Protein AF-T1GS98-F1 (afdb_monomer)

Structure (mmCIF, N/CA/C/O backbone):
data_AF-T1GS98-F1
#
_entry.id   AF-T1GS98-F1
#
loop_
_atom_site.group_PDB
_atom_site.id
_atom_site.type_symbol
_atom_site.label_atom_id
_atom_site.label_alt_id
_atom_site.label_comp_id
_atom_site.label_asym_id
_atom_site.label_entity_id
_atom_site.label_seq_id
_atom_site.pdbx_PDB_ins_code
_atom_site.Cartn_x
_atom_site.Cartn_y
_atom_site.Cartn_z
_atom_site.occupancy
_atom_site.B_iso_or_equiv
_atom_site.auth_seq_id
_atom_site.auth_comp_id
_atom_site.auth_asym_id
_atom_site.auth_atom_id
_atom_site.pdbx_PDB_model_num
ATOM 1 N N . MET A 1 1 ? 45.881 -5.680 -48.233 1.00 58.56 1 MET A N 1
ATOM 2 C CA . MET A 1 1 ? 45.113 -4.645 -48.963 1.00 58.56 1 MET A CA 1
ATOM 3 C C . MET A 1 1 ? 44.034 -5.336 -49.774 1.00 58.56 1 MET A C 1
ATOM 5 O O . MET A 1 1 ? 44.363 -6.245 -50.524 1.00 58.56 1 MET A O 1
ATOM 9 N N . VAL A 1 2 ? 42.768 -4.959 -49.596 1.00 66.75 2 VAL A N 1
ATOM 10 C CA . VAL A 1 2 ? 41.658 -5.517 -50.385 1.00 66.75 2 VAL A CA 1
ATOM 11 C C . VAL A 1 2 ? 41.793 -5.039 -51.842 1.00 66.75 2 VAL A C 1
ATOM 13 O O . VAL A 1 2 ? 41.962 -3.833 -52.053 1.00 66.75 2 VAL A O 1
ATOM 16 N N . PRO A 1 3 ? 41.753 -5.931 -52.848 1.00 82.62 3 PRO A N 1
ATOM 17 C CA . PRO A 1 3 ? 41.855 -5.545 -54.253 1.00 82.62 3 PRO A CA 1
ATOM 18 C C . PRO A 1 3 ? 40.756 -4.554 -54.668 1.00 82.62 3 PRO A C 1
ATOM 20 O O . PRO A 1 3 ? 39.597 -4.687 -54.279 1.00 82.62 3 PRO A O 1
ATOM 23 N N . ARG A 1 4 ? 41.089 -3.573 -55.518 1.00 72.69 4 ARG A N 1
ATOM 24 C CA . ARG A 1 4 ? 40.110 -2.593 -56.045 1.00 72.69 4 ARG A CA 1
ATOM 25 C C . ARG A 1 4 ? 38.933 -3.251 -56.780 1.00 72.69 4 ARG A C 1
ATOM 27 O O . ARG A 1 4 ? 37.833 -2.706 -56.776 1.00 72.69 4 ARG A O 1
ATOM 34 N N . SER A 1 5 ? 39.156 -4.412 -57.394 1.00 78.31 5 SER A N 1
ATOM 35 C CA . SER A 1 5 ? 38.117 -5.215 -58.051 1.00 78.31 5 SER A CA 1
ATOM 36 C C . SER A 1 5 ? 37.078 -5.753 -57.064 1.00 78.31 5 SER A C 1
ATOM 38 O O . SER A 1 5 ? 35.889 -5.777 -57.378 1.00 78.31 5 SER A O 1
ATOM 40 N N . THR A 1 6 ? 37.505 -6.117 -55.853 1.00 80.94 6 THR A N 1
ATOM 41 C CA . THR A 1 6 ? 36.620 -6.579 -54.779 1.00 80.94 6 THR A CA 1
ATOM 42 C C . THR A 1 6 ? 35.681 -5.464 -54.334 1.00 80.94 6 THR A C 1
ATOM 44 O O . THR A 1 6 ? 34.480 -5.690 -54.225 1.00 80.94 6 THR A O 1
ATOM 47 N N . TRP A 1 7 ? 36.199 -4.241 -54.172 1.00 78.75 7 TRP A N 1
ATOM 48 C CA . TRP A 1 7 ? 35.365 -3.087 -53.838 1.00 78.75 7 TRP A CA 1
ATOM 49 C C . TRP A 1 7 ? 34.338 -2.795 -54.927 1.00 78.75 7 TRP A C 1
ATOM 51 O O . TRP A 1 7 ? 33.158 -2.718 -54.617 1.00 78.75 7 TRP A O 1
ATOM 61 N N . ARG A 1 8 ? 34.742 -2.711 -56.201 1.00 77.44 8 ARG A N 1
ATOM 62 C CA . ARG A 1 8 ? 33.795 -2.482 -57.312 1.00 77.44 8 ARG A CA 1
ATOM 63 C C . ARG A 1 8 ? 32.659 -3.506 -57.338 1.00 77.44 8 ARG A C 1
ATOM 65 O O . ARG A 1 8 ? 31.499 -3.128 -57.427 1.00 77.44 8 ARG A O 1
ATOM 72 N N . THR A 1 9 ? 32.993 -4.781 -57.146 1.00 82.31 9 THR A N 1
ATOM 73 C CA . THR A 1 9 ? 31.996 -5.861 -57.096 1.00 82.31 9 THR A CA 1
ATOM 74 C C . THR A 1 9 ? 31.015 -5.686 -55.931 1.00 82.31 9 THR A C 1
ATOM 76 O O . THR A 1 9 ? 29.827 -5.958 -56.087 1.00 82.31 9 THR A O 1
ATOM 79 N N . PHE A 1 10 ? 31.488 -5.222 -54.770 1.00 84.56 10 PHE A N 1
ATOM 80 C CA . PHE A 1 10 ? 30.637 -4.935 -53.613 1.00 84.56 10 PHE A CA 1
ATOM 81 C C . PHE A 1 10 ? 29.651 -3.795 -53.898 1.00 84.56 10 PHE A C 1
ATOM 83 O O . PHE A 1 10 ? 28.456 -3.961 -53.673 1.00 84.56 10 PHE A O 1
ATOM 90 N N . TRP A 1 11 ? 30.124 -2.667 -54.438 1.00 82.19 11 TRP A N 1
ATOM 91 C CA . TRP A 1 11 ? 29.269 -1.508 -54.727 1.00 82.19 11 TRP A CA 1
ATOM 92 C C . TRP A 1 11 ? 28.188 -1.808 -55.780 1.00 82.19 11 TRP A C 1
ATOM 94 O O . TRP A 1 11 ? 27.089 -1.264 -55.705 1.00 82.19 11 TRP A O 1
ATOM 104 N N . GLU A 1 12 ? 28.465 -2.712 -56.723 1.00 80.88 12 GLU A N 1
ATOM 105 C CA . GLU A 1 12 ? 27.515 -3.124 -57.765 1.00 80.88 12 GLU A CA 1
ATOM 106 C C . GLU A 1 12 ? 26.470 -4.145 -57.281 1.00 80.88 12 GLU A C 1
ATOM 108 O O . GLU A 1 12 ? 25.351 -4.161 -57.796 1.00 80.88 12 GLU A O 1
ATOM 113 N N . LYS A 1 13 ? 26.822 -5.003 -56.311 1.00 84.94 13 LYS A N 1
ATOM 114 C CA . LYS A 1 13 ? 25.988 -6.140 -55.864 1.00 84.94 13 LYS A CA 1
ATOM 115 C C . LYS A 1 13 ? 25.418 -6.000 -54.451 1.00 84.94 13 LYS A C 1
ATOM 117 O O . LYS A 1 13 ? 24.790 -6.933 -53.956 1.00 84.94 13 LYS A O 1
ATOM 122 N N . THR A 1 14 ? 25.654 -4.876 -53.784 1.00 86.50 14 THR A N 1
ATOM 123 C CA . THR A 1 14 ? 25.146 -4.637 -52.431 1.00 86.50 14 THR A CA 1
ATOM 124 C C . THR A 1 14 ? 23.622 -4.513 -52.407 1.00 86.50 14 THR A C 1
ATOM 126 O O . THR A 1 14 ? 23.005 -3.969 -53.321 1.00 86.50 14 THR A O 1
ATOM 129 N N . THR A 1 15 ? 23.013 -4.994 -51.326 1.00 87.38 15 THR A N 1
ATOM 130 C CA . THR A 1 15 ? 21.590 -4.793 -51.020 1.00 87.38 15 THR A CA 1
ATOM 131 C C . THR A 1 15 ? 21.337 -3.480 -50.272 1.00 87.38 15 THR A C 1
ATOM 133 O O . THR A 1 15 ? 20.181 -3.093 -50.080 1.00 87.38 15 THR A O 1
ATOM 136 N N . ILE A 1 16 ? 22.399 -2.766 -49.868 1.00 83.56 16 ILE A N 1
ATOM 137 C CA . ILE A 1 16 ? 22.284 -1.484 -49.171 1.00 83.56 16 ILE A CA 1
ATOM 138 C C . ILE A 1 16 ? 21.768 -0.434 -50.159 1.00 83.56 16 ILE A C 1
ATOM 140 O O . ILE A 1 16 ? 22.435 -0.071 -51.132 1.00 83.56 16 ILE A O 1
ATOM 144 N N . HIS A 1 17 ? 20.553 0.045 -49.908 1.00 83.44 17 HIS A N 1
ATOM 145 C CA . HIS A 1 17 ? 19.871 0.985 -50.788 1.00 83.44 17 HIS A CA 1
ATOM 146 C C . HIS A 1 17 ? 20.627 2.320 -50.878 1.00 83.44 17 HIS A C 1
ATOM 148 O O . HIS A 1 17 ? 21.158 2.822 -49.892 1.00 83.44 17 HIS A O 1
ATOM 154 N N . GLY A 1 18 ? 20.708 2.882 -52.088 1.00 84.50 18 GLY A N 1
ATOM 155 C CA . GLY A 1 18 ? 21.391 4.153 -52.370 1.00 84.50 18 GLY A CA 1
ATOM 156 C C . GLY A 1 18 ? 22.917 4.063 -52.503 1.00 84.50 18 GLY A C 1
ATOM 157 O O . GLY A 1 18 ? 23.512 4.897 -53.179 1.00 84.50 18 GLY A O 1
ATOM 158 N N . VAL A 1 19 ? 23.559 3.021 -51.963 1.00 87.62 19 VAL A N 1
ATOM 159 C CA . VAL A 1 19 ? 25.026 2.851 -51.992 1.00 87.62 19 VAL A CA 1
ATOM 160 C C . VAL A 1 19 ? 25.551 2.650 -53.416 1.00 87.62 19 VAL A C 1
ATOM 162 O O . VAL A 1 19 ? 26.559 3.253 -53.784 1.00 87.62 19 VAL A O 1
ATOM 165 N N . ARG A 1 20 ? 24.823 1.910 -54.261 1.00 87.88 20 ARG A N 1
ATOM 166 C CA . ARG A 1 20 ? 25.153 1.747 -55.689 1.00 87.88 20 ARG A CA 1
ATOM 167 C C . ARG A 1 20 ? 25.238 3.095 -56.416 1.00 87.88 20 ARG A C 1
ATOM 169 O O . ARG A 1 20 ? 26.203 3.340 -57.137 1.00 87.88 20 ARG A O 1
ATOM 176 N N . ASN A 1 21 ? 24.295 3.998 -56.147 1.00 87.44 21 ASN A N 1
ATOM 177 C CA . ASN A 1 21 ? 24.177 5.294 -56.825 1.00 87.44 21 ASN A CA 1
ATOM 178 C C . ASN A 1 21 ? 25.322 6.262 -56.479 1.00 87.44 21 ASN A C 1
ATOM 180 O O . ASN A 1 21 ? 25.578 7.205 -57.218 1.00 87.44 21 ASN A O 1
ATOM 184 N N . THR A 1 22 ? 26.063 6.020 -55.392 1.00 86.19 22 THR A N 1
ATOM 185 C CA . THR A 1 22 ? 27.240 6.839 -55.042 1.00 86.19 22 THR A CA 1
ATOM 186 C C . THR A 1 22 ? 28.458 6.541 -55.923 1.00 86.19 22 THR A C 1
ATOM 188 O O . THR A 1 22 ? 29.379 7.352 -56.018 1.00 86.19 22 THR A O 1
ATOM 191 N N . SER A 1 23 ? 28.466 5.389 -56.599 1.00 82.38 23 SER A N 1
ATOM 192 C CA . SER A 1 23 ? 29.609 4.894 -57.374 1.00 82.38 23 SER A CA 1
ATOM 193 C C . SER A 1 23 ? 29.279 4.566 -58.833 1.00 82.38 23 SER A C 1
ATOM 195 O O . SER A 1 23 ? 30.192 4.212 -59.582 1.00 82.38 23 SER A O 1
ATOM 197 N N . ASP A 1 24 ? 28.018 4.730 -59.248 1.00 84.38 24 ASP A N 1
ATOM 198 C CA . ASP A 1 24 ? 27.556 4.391 -60.594 1.00 84.38 24 ASP A CA 1
ATOM 199 C C . ASP A 1 24 ? 28.250 5.266 -61.650 1.00 84.38 24 ASP A C 1
ATOM 201 O O . ASP A 1 24 ? 28.034 6.481 -61.666 1.00 84.38 24 ASP A O 1
ATOM 205 N N . PRO A 1 25 ? 29.086 4.692 -62.539 1.00 81.00 25 PRO A N 1
ATOM 206 C CA . PRO A 1 25 ? 29.820 5.444 -63.544 1.00 81.00 25 PRO A CA 1
ATOM 207 C C . PRO A 1 25 ? 28.926 6.200 -64.537 1.00 81.00 25 PRO A C 1
ATOM 209 O O . PRO A 1 25 ? 29.444 7.119 -65.169 1.00 81.00 25 PRO A O 1
ATOM 212 N N . THR A 1 26 ? 27.635 5.869 -64.663 1.00 85.31 26 THR A N 1
ATOM 213 C CA . THR A 1 26 ? 26.721 6.517 -65.617 1.00 85.31 26 THR A CA 1
ATOM 214 C C . THR A 1 26 ? 26.082 7.808 -65.100 1.00 85.31 26 THR A C 1
ATOM 216 O O . THR A 1 26 ? 25.492 8.530 -65.895 1.00 85.31 26 THR A O 1
ATOM 219 N N . MET A 1 27 ? 26.179 8.103 -63.798 1.00 86.50 27 MET A N 1
ATOM 220 C CA . MET A 1 27 ? 25.595 9.304 -63.175 1.00 86.50 27 MET A CA 1
ATOM 221 C C . MET A 1 27 ? 26.560 10.490 -63.165 1.00 86.50 27 MET A C 1
ATOM 223 O O . MET A 1 27 ? 27.782 10.300 -63.080 1.00 86.50 27 MET A O 1
ATOM 227 N N . GLU A 1 28 ? 26.033 11.714 -63.169 1.00 90.88 28 GLU A N 1
ATOM 228 C CA . GLU A 1 28 ? 26.864 12.910 -63.027 1.00 90.88 28 GLU A CA 1
ATOM 229 C C . GLU A 1 28 ? 27.486 12.996 -61.626 1.00 90.88 28 GLU A C 1
ATOM 231 O O . GLU A 1 28 ? 26.937 12.516 -60.634 1.00 90.88 28 GLU A O 1
ATOM 236 N N . ILE A 1 29 ? 28.656 13.633 -61.519 1.00 88.31 29 ILE A N 1
ATOM 237 C CA . ILE A 1 29 ? 29.380 13.758 -60.241 1.00 88.31 29 ILE A CA 1
ATOM 238 C C . ILE A 1 29 ? 28.505 14.439 -59.178 1.00 88.31 29 ILE A C 1
ATOM 240 O O . ILE A 1 29 ? 28.514 14.022 -58.022 1.00 88.31 29 ILE A O 1
ATOM 244 N N . PHE A 1 30 ? 27.724 15.448 -59.568 1.00 90.31 30 PHE A N 1
ATOM 245 C CA . PHE A 1 30 ? 26.815 16.154 -58.666 1.00 90.31 30 PHE A CA 1
ATOM 246 C C . PHE A 1 30 ? 25.723 15.234 -58.094 1.00 90.31 30 PHE A C 1
ATOM 248 O O . PHE A 1 30 ? 25.482 15.240 -56.888 1.00 90.31 30 PHE A O 1
ATOM 255 N N . GLU A 1 31 ? 25.124 14.377 -58.924 1.00 88.50 31 GLU A N 1
ATOM 256 C CA . GLU A 1 31 ? 24.111 13.406 -58.492 1.00 88.50 31 GLU A CA 1
ATOM 257 C C . GLU A 1 31 ? 24.693 12.387 -57.506 1.00 88.50 31 GLU A C 1
ATOM 259 O O . GLU A 1 31 ? 24.070 12.070 -56.492 1.00 88.50 31 GLU A O 1
ATOM 264 N N . ARG A 1 32 ? 25.925 11.919 -57.748 1.00 90.12 32 ARG A N 1
ATOM 265 C CA . ARG A 1 32 ? 26.622 10.999 -56.831 1.00 90.12 32 ARG A CA 1
ATOM 266 C C . ARG A 1 32 ? 26.888 11.634 -55.469 1.00 90.12 32 ARG A C 1
ATOM 268 O O . ARG A 1 32 ? 26.769 10.956 -54.450 1.00 90.12 32 ARG A O 1
ATOM 275 N N . VAL A 1 33 ? 27.223 12.927 -55.443 1.00 91.88 33 VAL A N 1
ATOM 276 C CA . VAL A 1 33 ? 27.416 13.691 -54.200 1.00 91.88 33 VAL A CA 1
ATOM 277 C C . VAL A 1 33 ? 26.100 13.816 -53.429 1.00 91.88 33 VAL A C 1
ATOM 279 O O . VAL A 1 33 ? 26.089 13.600 -52.219 1.00 91.88 33 VAL A O 1
ATOM 282 N N . ILE A 1 34 ? 24.979 14.079 -54.109 1.00 92.56 34 ILE A N 1
ATOM 283 C CA . ILE A 1 34 ? 23.651 14.096 -53.472 1.00 92.56 34 ILE A CA 1
ATOM 284 C C . ILE A 1 34 ? 23.324 12.729 -52.862 1.00 92.56 34 ILE A C 1
ATOM 286 O O . ILE A 1 34 ? 22.953 12.653 -51.691 1.00 92.56 34 ILE A O 1
ATOM 290 N N . TRP A 1 35 ? 23.506 11.642 -53.617 1.00 91.62 35 TRP A N 1
ATOM 291 C CA . TRP A 1 35 ? 23.266 10.286 -53.116 1.00 91.62 35 TRP A CA 1
ATOM 292 C C . TRP A 1 35 ? 24.145 9.933 -51.920 1.00 91.62 35 TRP A C 1
ATOM 294 O O . TRP A 1 35 ? 23.671 9.278 -50.993 1.00 91.62 35 TRP A O 1
ATOM 304 N N . PHE A 1 36 ? 25.395 10.400 -51.905 1.00 92.44 36 PHE A N 1
ATOM 305 C CA . PHE A 1 36 ? 26.284 10.231 -50.761 1.00 92.44 36 PHE A CA 1
ATOM 306 C C . PHE A 1 36 ? 25.705 10.888 -49.501 1.00 92.44 36 PHE A C 1
ATOM 308 O O . PHE A 1 36 ? 25.583 10.223 -48.473 1.00 92.44 36 PHE A O 1
ATOM 315 N N . PHE A 1 37 ? 25.262 12.147 -49.587 1.00 94.50 37 PHE A N 1
ATOM 316 C CA . PHE A 1 37 ? 24.637 12.830 -48.450 1.00 94.50 37 PHE A CA 1
ATOM 317 C C . PHE A 1 37 ? 23.325 12.170 -48.012 1.00 94.50 37 PHE A C 1
ATOM 319 O O . PHE A 1 37 ? 23.107 12.011 -46.814 1.00 94.50 37 PHE A O 1
ATOM 326 N N . ILE A 1 38 ? 22.486 11.723 -48.953 1.00 93.44 38 ILE A N 1
ATOM 327 C CA . ILE A 1 38 ? 21.244 10.995 -48.649 1.00 93.44 38 ILE A CA 1
ATOM 328 C C . ILE A 1 38 ? 21.553 9.728 -47.845 1.00 93.44 38 ILE A C 1
ATOM 330 O O . ILE A 1 38 ? 20.982 9.532 -46.773 1.00 93.44 38 ILE A O 1
ATOM 334 N N . VAL A 1 39 ? 22.483 8.893 -48.320 1.00 93.50 39 VAL A N 1
ATOM 335 C CA . VAL A 1 39 ? 22.878 7.666 -47.615 1.00 93.50 39 VAL A CA 1
ATOM 336 C C . VAL A 1 39 ? 23.408 8.002 -46.221 1.00 93.50 39 VAL A C 1
ATOM 338 O O . VAL A 1 39 ? 22.943 7.402 -45.258 1.00 93.50 39 VAL A O 1
ATOM 341 N N . CYS A 1 40 ? 24.287 9.002 -46.083 1.00 93.38 40 CYS A N 1
ATOM 342 C CA . CYS A 1 40 ? 24.811 9.426 -44.782 1.00 93.38 40 CYS A CA 1
ATOM 343 C C . CYS A 1 40 ? 23.717 9.908 -43.815 1.00 93.38 40 CYS A C 1
ATOM 345 O O . CYS A 1 40 ? 23.750 9.561 -42.632 1.00 93.38 40 CYS A O 1
ATOM 347 N N . CYS A 1 41 ? 22.740 10.685 -44.289 1.00 94.94 41 CYS A N 1
ATOM 348 C CA . CYS A 1 41 ? 21.623 11.154 -43.472 1.00 94.94 41 CYS A CA 1
ATOM 349 C C . CYS A 1 41 ? 20.739 9.992 -43.007 1.00 94.94 41 CYS A C 1
ATOM 351 O O . CYS A 1 41 ? 20.449 9.895 -41.816 1.00 94.94 41 CYS A O 1
ATOM 353 N N . PHE A 1 42 ? 20.362 9.076 -43.906 1.00 93.81 42 PHE A N 1
ATOM 354 C CA . PHE A 1 42 ? 19.540 7.916 -43.547 1.00 93.81 42 PHE A CA 1
ATOM 355 C C . PHE A 1 42 ? 20.272 6.944 -42.619 1.00 93.81 42 PHE A C 1
ATOM 357 O O . PHE A 1 42 ? 19.668 6.459 -41.664 1.00 93.81 42 PHE A O 1
ATOM 364 N N . THR A 1 43 ? 21.569 6.689 -42.830 1.00 92.50 43 THR A N 1
ATOM 365 C CA . THR A 1 43 ? 22.351 5.840 -41.917 1.00 92.50 43 THR A CA 1
ATOM 366 C C . THR A 1 43 ? 22.484 6.474 -40.540 1.00 92.50 43 THR A C 1
ATOM 368 O O . THR A 1 43 ? 22.354 5.777 -39.540 1.00 92.50 43 THR A O 1
ATOM 371 N N . SER A 1 44 ? 22.694 7.793 -40.476 1.00 94.62 44 SER A N 1
ATOM 372 C CA . SER A 1 44 ? 22.796 8.515 -39.202 1.00 94.62 44 SER A CA 1
ATOM 373 C C . SER A 1 44 ? 21.451 8.552 -38.473 1.00 94.62 44 SER A C 1
ATOM 375 O O . SER A 1 44 ? 21.405 8.297 -37.275 1.00 94.62 44 SER A O 1
ATOM 377 N N . GLY A 1 45 ? 20.349 8.793 -39.193 1.00 95.75 45 GLY A N 1
ATOM 378 C CA . GLY A 1 45 ? 18.994 8.749 -38.640 1.00 95.75 45 GLY A CA 1
ATOM 379 C C . GLY A 1 45 ? 18.606 7.352 -38.154 1.00 95.75 45 GLY A C 1
ATOM 380 O O . GLY A 1 45 ? 18.098 7.208 -37.049 1.00 95.75 45 GLY A O 1
ATOM 381 N N . SER A 1 46 ? 18.920 6.306 -38.924 1.00 93.00 46 SER A N 1
ATOM 382 C CA . SER A 1 46 ? 18.682 4.918 -38.512 1.00 93.00 46 SER A CA 1
ATOM 383 C C . SER A 1 46 ? 19.528 4.521 -37.306 1.00 93.00 46 SER A C 1
ATOM 385 O O . SER A 1 46 ? 19.031 3.799 -36.448 1.00 93.00 46 SER A O 1
ATOM 387 N N . LEU A 1 47 ? 20.785 4.971 -37.229 1.00 95.38 47 LEU A N 1
ATOM 388 C CA . LEU A 1 47 ? 21.642 4.736 -36.069 1.00 95.38 47 LEU A CA 1
ATOM 389 C C . LEU A 1 47 ? 21.101 5.466 -34.837 1.00 95.38 47 LEU A C 1
ATOM 391 O O . LEU A 1 47 ? 21.046 4.869 -33.772 1.00 95.38 47 LEU A O 1
ATOM 395 N N . TYR A 1 48 ? 20.653 6.714 -34.984 1.00 96.06 48 TYR A N 1
ATOM 396 C CA . TYR A 1 48 ? 20.002 7.455 -33.906 1.00 96.06 48 TYR A CA 1
ATOM 397 C C . TYR A 1 48 ? 18.739 6.742 -33.415 1.00 96.06 48 TYR A C 1
ATOM 399 O O . TYR A 1 48 ? 18.617 6.498 -32.221 1.00 96.06 48 TYR A O 1
ATOM 407 N N . CYS A 1 49 ? 17.839 6.338 -34.318 1.00 94.00 49 CYS A N 1
ATOM 408 C CA . CYS A 1 49 ? 16.647 5.575 -33.948 1.00 94.00 49 CYS A CA 1
ATOM 409 C C . CYS A 1 49 ? 17.014 4.253 -33.270 1.00 94.00 49 CYS A C 1
ATOM 411 O O . CYS A 1 49 ? 16.410 3.916 -32.264 1.00 94.00 49 CYS A O 1
ATOM 413 N N . LEU A 1 50 ? 18.007 3.517 -33.780 1.00 93.38 50 LEU A N 1
ATOM 414 C CA . LEU A 1 50 ? 18.463 2.270 -33.166 1.00 93.38 50 LEU A CA 1
ATOM 415 C C . LEU A 1 50 ? 19.023 2.508 -31.761 1.00 93.38 50 LEU A C 1
ATOM 417 O O . LEU A 1 50 ? 18.689 1.756 -30.858 1.00 93.38 50 LEU A O 1
ATOM 421 N N . LEU A 1 51 ? 19.854 3.534 -31.568 1.00 92.25 51 LEU A N 1
ATOM 422 C CA . LEU A 1 51 ? 20.405 3.879 -30.257 1.00 92.25 51 LEU A CA 1
ATOM 423 C C . LEU A 1 51 ? 19.307 4.330 -29.293 1.00 92.25 51 LEU A C 1
ATOM 425 O O . LEU A 1 51 ? 19.302 3.875 -28.161 1.00 92.25 51 LEU A O 1
ATOM 429 N N . TYR A 1 52 ? 18.351 5.133 -29.759 1.00 89.38 52 TYR A N 1
ATOM 430 C CA . TYR A 1 52 ? 17.177 5.534 -28.986 1.00 89.38 52 TYR A CA 1
ATOM 431 C C . TYR A 1 52 ? 16.321 4.324 -28.590 1.00 89.38 52 TYR A C 1
ATOM 433 O O . TYR A 1 52 ? 15.971 4.176 -27.428 1.00 89.38 52 TYR A O 1
ATOM 441 N N . TYR A 1 53 ? 16.046 3.408 -29.525 1.00 81.25 53 TYR A N 1
ATOM 442 C CA . TYR A 1 53 ? 15.318 2.172 -29.237 1.00 81.25 53 TYR A CA 1
ATOM 443 C C . TYR A 1 53 ? 16.108 1.214 -28.351 1.00 81.25 53 TYR A C 1
ATOM 445 O O . TYR A 1 53 ? 15.500 0.499 -27.574 1.00 81.25 53 TYR A O 1
ATOM 453 N N . LEU A 1 54 ? 17.436 1.158 -28.456 1.00 80.44 54 LEU A N 1
ATOM 454 C CA . LEU A 1 54 ? 18.270 0.350 -27.567 1.00 80.44 54 LEU A CA 1
ATOM 455 C C . LEU A 1 54 ? 18.360 0.968 -26.175 1.00 80.44 54 LEU A C 1
ATOM 457 O O . LEU A 1 54 ? 18.417 0.227 -25.207 1.00 80.44 54 LEU A O 1
ATOM 461 N N . GLU A 1 55 ? 18.368 2.292 -26.057 1.00 79.56 55 GLU A N 1
ATOM 462 C CA . GLU A 1 55 ? 18.272 2.997 -24.779 1.00 79.56 55 GLU A CA 1
ATOM 463 C C . GLU A 1 55 ? 16.900 2.762 -24.136 1.00 79.56 55 GLU A C 1
ATOM 465 O O . GLU A 1 55 ? 16.848 2.402 -22.968 1.00 79.56 55 GLU A O 1
ATOM 470 N N . ASP A 1 56 ? 15.813 2.842 -24.909 1.00 67.06 56 ASP A N 1
ATOM 471 C CA . ASP A 1 56 ? 14.437 2.546 -24.477 1.00 67.06 56 ASP A CA 1
ATOM 472 C C . ASP A 1 56 ? 14.190 1.045 -24.198 1.00 67.06 56 ASP A C 1
ATOM 474 O O . ASP A 1 56 ? 13.450 0.658 -23.298 1.00 67.06 56 ASP A O 1
ATOM 478 N N . PHE A 1 57 ? 14.847 0.155 -24.943 1.00 64.69 57 PHE A N 1
ATOM 479 C CA . PHE A 1 57 ? 14.773 -1.286 -24.715 1.00 64.69 57 PHE A CA 1
ATOM 480 C C . PHE A 1 57 ? 15.646 -1.713 -23.538 1.00 64.69 57 PHE A C 1
ATOM 482 O O . PHE A 1 57 ? 15.219 -2.550 -22.759 1.00 64.69 57 PHE A O 1
ATOM 489 N N . ASN A 1 58 ? 16.851 -1.158 -23.368 1.00 61.25 58 ASN A N 1
ATOM 490 C CA . ASN A 1 58 ? 17.701 -1.429 -22.202 1.00 61.25 58 ASN A CA 1
ATOM 491 C C . ASN A 1 58 ? 17.195 -0.726 -20.944 1.00 61.25 58 ASN A C 1
ATOM 493 O O . ASN A 1 58 ? 17.464 -1.200 -19.843 1.00 61.25 58 ASN A O 1
ATOM 497 N N . SER A 1 59 ? 16.430 0.358 -21.088 1.00 58.31 59 SER A N 1
ATOM 498 C CA . SER A 1 59 ? 15.638 0.901 -19.988 1.00 58.31 59 SER A CA 1
ATOM 499 C C . SER A 1 59 ? 14.454 -0.000 -19.630 1.00 58.31 59 SER A C 1
ATOM 501 O O . SER A 1 59 ? 13.733 0.371 -18.707 1.00 58.31 59 SER A O 1
ATOM 503 N N . GLN A 1 60 ? 14.299 -1.149 -20.333 1.00 45.59 60 GLN A N 1
ATOM 504 C CA . GLN A 1 60 ? 13.254 -2.171 -20.236 1.00 45.59 60 GLN A CA 1
ATOM 505 C C . GLN A 1 60 ? 12.079 -1.659 -19.438 1.00 45.59 60 GLN A C 1
ATOM 507 O O . GLN A 1 60 ? 12.075 -1.755 -18.207 1.00 45.59 60 GLN A O 1
ATOM 512 N N . VAL A 1 61 ? 11.091 -1.138 -20.172 1.00 43.19 61 VAL A N 1
ATOM 513 C CA . VAL A 1 61 ? 9.789 -0.747 -19.644 1.00 43.19 61 VAL A CA 1
ATOM 514 C C . VAL A 1 61 ? 9.316 -1.866 -18.742 1.00 43.19 61 VAL A C 1
ATOM 516 O O . VAL A 1 61 ? 8.910 -2.951 -19.168 1.00 43.19 61 VAL A O 1
ATOM 519 N N . THR A 1 62 ? 9.493 -1.612 -17.461 1.00 38.88 62 THR A N 1
ATOM 520 C CA . THR A 1 62 ? 9.211 -2.565 -16.423 1.00 38.88 62 THR A CA 1
ATOM 521 C C . THR A 1 62 ? 7.715 -2.818 -16.544 1.00 38.88 62 THR A C 1
ATOM 523 O O . THR A 1 62 ? 6.928 -1.869 -16.623 1.00 38.88 62 THR A O 1
ATOM 526 N N . LYS A 1 63 ? 7.287 -4.085 -16.593 1.00 37.38 63 LYS A N 1
ATOM 527 C CA . LYS A 1 63 ? 5.901 -4.406 -16.245 1.00 37.38 63 LYS A CA 1
ATOM 528 C C . LYS A 1 63 ? 5.777 -4.176 -14.750 1.00 37.38 63 LYS A C 1
ATOM 530 O O . LYS A 1 63 ? 5.778 -5.112 -13.961 1.00 37.38 63 LYS A O 1
ATOM 535 N N . THR A 1 64 ? 5.749 -2.913 -14.362 1.00 38.69 64 THR A N 1
ATOM 536 C CA . THR A 1 64 ? 5.448 -2.550 -13.000 1.00 38.69 64 THR A CA 1
ATOM 537 C C . THR A 1 64 ? 3.943 -2.513 -12.927 1.00 38.69 64 THR A C 1
ATOM 539 O O . THR A 1 64 ? 3.272 -1.602 -13.412 1.00 38.69 64 THR A O 1
ATOM 542 N N . VAL A 1 65 ? 3.418 -3.574 -12.349 1.00 42.00 65 VAL A N 1
ATOM 543 C CA . VAL A 1 65 ? 2.210 -3.501 -11.556 1.00 42.00 65 VAL A CA 1
ATOM 544 C C . VAL A 1 65 ? 2.555 -2.512 -10.447 1.00 42.00 65 VAL A C 1
ATOM 546 O O . VAL A 1 65 ? 3.298 -2.840 -9.532 1.00 42.00 65 VAL A O 1
ATOM 549 N N . LEU A 1 66 ? 2.208 -1.244 -10.634 1.00 40.12 66 LEU A N 1
ATOM 550 C CA . LEU A 1 66 ? 2.354 -0.249 -9.581 1.00 40.12 66 LEU A CA 1
ATOM 551 C C . LEU A 1 66 ? 1.039 -0.236 -8.831 1.00 40.12 66 LEU A C 1
ATOM 553 O O . LEU A 1 66 ? -0.006 0.066 -9.410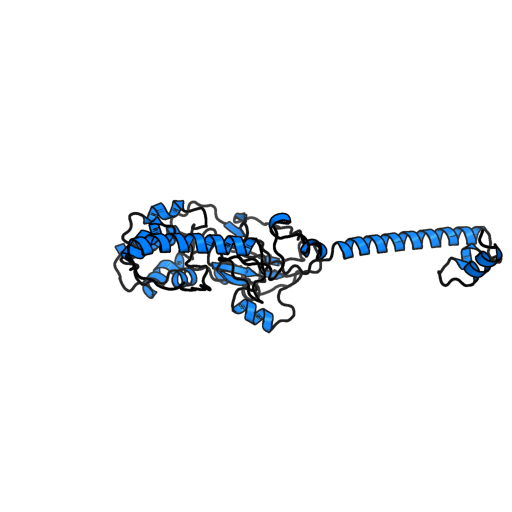 1.00 40.12 66 LEU A O 1
ATOM 557 N N . SER A 1 67 ? 1.147 -0.635 -7.575 1.00 40.34 67 SER A N 1
ATOM 558 C CA . SER A 1 67 ? 0.122 -0.534 -6.557 1.00 40.34 67 SER A CA 1
ATOM 559 C C . SER A 1 67 ? 0.156 0.887 -5.998 1.00 40.34 67 SER A C 1
ATOM 561 O O . SER A 1 67 ? 1.184 1.326 -5.471 1.00 40.34 67 SER A O 1
ATOM 563 N N . PHE A 1 68 ? -0.927 1.634 -6.185 1.00 38.62 68 PHE A N 1
ATOM 564 C CA . PHE A 1 68 ? -1.092 3.008 -5.702 1.00 38.62 68 PHE A CA 1
ATOM 565 C C . PHE A 1 68 ? -1.966 2.984 -4.461 1.00 38.62 68 PHE A C 1
ATOM 567 O O . PHE A 1 68 ? -3.163 3.257 -4.513 1.00 38.62 68 PHE A O 1
ATOM 574 N N . ASP A 1 69 ? -1.382 2.562 -3.352 1.00 47.72 69 ASP A N 1
ATOM 575 C CA . ASP A 1 69 ? -2.160 1.781 -2.410 1.00 47.72 69 ASP A CA 1
ATOM 576 C C . ASP A 1 69 ? -1.909 2.214 -1.009 1.00 47.72 69 ASP A C 1
ATOM 578 O O . ASP A 1 69 ? -1.036 1.711 -0.308 1.00 47.72 69 ASP A O 1
ATOM 582 N N . CYS A 1 70 ? -2.730 3.169 -0.629 1.00 42.16 70 CYS A N 1
ATOM 583 C CA . CYS A 1 70 ? -3.566 3.050 0.542 1.00 42.16 70 CYS A CA 1
ATOM 584 C C . CYS A 1 70 ? -3.922 4.478 0.892 1.00 42.16 70 CYS A C 1
ATOM 586 O O . CYS A 1 70 ? -3.086 5.107 1.529 1.00 42.16 70 CYS A O 1
ATOM 588 N N . PRO A 1 71 ? -5.069 5.029 0.458 1.00 44.06 71 PRO A N 1
ATOM 589 C CA . PRO A 1 71 ? -5.568 6.262 1.025 1.00 44.06 71 PRO A CA 1
ATOM 590 C C . PRO A 1 71 ? -6.064 5.942 2.435 1.00 44.06 71 PRO A C 1
ATOM 592 O O . PRO A 1 71 ? -7.251 5.724 2.651 1.00 44.06 71 PRO A O 1
ATOM 595 N N . LEU A 1 72 ? -5.152 5.862 3.406 1.00 45.53 72 LEU A N 1
ATOM 596 C CA . LEU A 1 72 ? -5.592 5.909 4.799 1.00 45.53 72 LEU A CA 1
ATOM 597 C C . LEU A 1 72 ? -6.001 7.339 5.014 1.00 45.53 72 LEU A C 1
ATOM 599 O O . LEU A 1 72 ? -5.129 8.197 5.018 1.00 45.53 72 LEU A O 1
ATOM 603 N N . GLN A 1 73 ? -7.265 7.626 5.262 1.00 51.66 73 GLN A N 1
ATOM 604 C CA . GLN A 1 73 ? -7.540 8.856 5.986 1.00 51.66 73 GLN A CA 1
ATOM 605 C C . GLN A 1 73 ? -6.729 8.840 7.291 1.00 51.66 73 GLN A C 1
ATOM 607 O O . GLN A 1 73 ? -6.394 7.775 7.825 1.00 51.66 73 GLN A O 1
ATOM 612 N N . HIS A 1 74 ? -6.335 10.017 7.783 1.00 53.06 74 HIS A N 1
ATOM 613 C CA . HIS A 1 74 ? -5.737 10.107 9.121 1.00 53.06 74 HIS A CA 1
ATOM 614 C C . HIS A 1 74 ? -6.604 9.361 10.155 1.00 53.06 74 HIS A C 1
ATOM 616 O O . HIS A 1 74 ? -6.071 8.677 11.026 1.00 53.06 74 HIS A O 1
ATOM 622 N N . ASN A 1 75 ? -7.920 9.368 9.921 1.00 59.97 75 ASN A N 1
ATOM 623 C CA . ASN A 1 75 ? -8.919 8.516 10.550 1.00 59.97 75 ASN A CA 1
ATOM 624 C C . ASN A 1 75 ? -9.088 7.205 9.770 1.00 59.97 75 ASN A C 1
ATOM 626 O O . ASN A 1 75 ? -9.802 7.123 8.773 1.00 59.97 75 ASN A O 1
ATOM 630 N N . ARG A 1 76 ? -8.402 6.157 10.221 1.00 71.56 76 ARG A N 1
ATOM 631 C CA . ARG A 1 76 ? -8.503 4.801 9.639 1.00 71.56 76 ARG A CA 1
ATOM 632 C C . ARG A 1 76 ? -9.803 4.095 10.015 1.00 71.56 76 ARG A C 1
ATOM 634 O O . ARG A 1 76 ? -10.119 3.039 9.477 1.00 71.56 76 ARG A O 1
ATOM 641 N N . ILE A 1 77 ? -10.494 4.676 10.985 1.00 80.50 77 ILE A N 1
ATOM 642 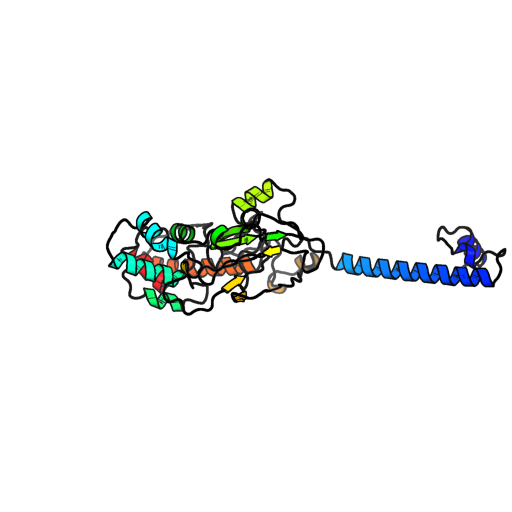C CA . ILE A 1 77 ? -11.683 4.165 11.628 1.00 80.50 77 ILE A CA 1
ATOM 643 C C . ILE A 1 77 ? -12.814 5.129 11.315 1.00 80.50 77 ILE A C 1
ATOM 645 O O . ILE A 1 77 ? -12.674 6.340 11.473 1.00 80.50 77 ILE A O 1
ATOM 649 N N . ASN A 1 78 ? -13.932 4.579 10.871 1.00 87.75 78 ASN A N 1
ATOM 650 C CA . ASN A 1 78 ? -15.179 5.287 10.722 1.00 87.75 78 ASN A CA 1
ATOM 651 C C . ASN A 1 78 ? -15.838 5.419 12.104 1.00 87.75 78 ASN A C 1
ATOM 653 O O . ASN A 1 78 ? -16.518 4.510 12.587 1.00 87.75 78 ASN A O 1
ATOM 657 N N . TRP A 1 79 ? -15.627 6.568 12.745 1.00 87.50 79 TRP A N 1
ATOM 658 C CA . TRP A 1 79 ? -16.170 6.859 14.072 1.00 87.50 79 TRP A CA 1
ATOM 659 C C . TRP A 1 79 ? -17.690 7.035 14.083 1.00 87.50 79 TRP A C 1
ATOM 661 O O . TRP A 1 79 ? -18.289 6.941 15.151 1.00 87.50 79 TRP A O 1
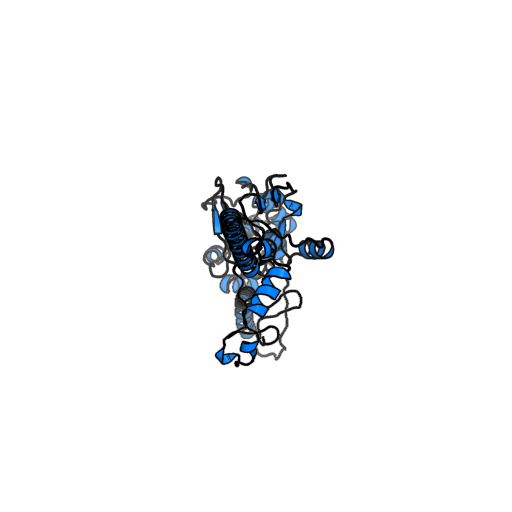ATOM 671 N N . GLU A 1 80 ? -18.329 7.216 12.924 1.00 89.38 80 GLU A N 1
ATOM 672 C CA . GLU A 1 80 ? -19.791 7.211 12.805 1.00 89.38 80 GLU A CA 1
ATOM 673 C C . GLU A 1 80 ? -20.360 5.827 13.154 1.00 89.38 80 GLU A C 1
ATOM 675 O O . GLU A 1 80 ? -21.367 5.726 13.852 1.00 89.38 80 GLU A O 1
ATOM 680 N N . LYS A 1 81 ? -19.665 4.754 12.747 1.00 89.94 81 LYS A N 1
ATOM 681 C CA . LYS A 1 81 ? -20.074 3.359 12.986 1.00 89.94 81 LYS A CA 1
ATOM 682 C C . LYS A 1 81 ? -19.804 2.877 14.415 1.00 89.94 81 LYS A C 1
ATOM 684 O O . LYS A 1 81 ? -20.220 1.778 14.773 1.00 89.94 81 LYS A O 1
ATOM 689 N N . ILE A 1 82 ? -19.085 3.646 15.242 1.00 88.44 82 ILE A N 1
ATOM 690 C CA . ILE A 1 82 ? -18.518 3.108 16.486 1.00 88.44 82 ILE A CA 1
ATOM 691 C C . ILE A 1 82 ? -19.578 2.638 17.480 1.00 88.44 82 ILE A C 1
ATOM 693 O O . ILE A 1 82 ? -19.399 1.603 18.115 1.00 88.44 82 ILE A O 1
ATOM 697 N N . ASP A 1 83 ? -20.680 3.375 17.617 1.00 88.00 83 ASP A N 1
ATOM 698 C CA . ASP A 1 83 ? -21.742 3.009 18.553 1.00 88.00 83 ASP A CA 1
ATOM 699 C C . ASP A 1 83 ? -22.514 1.768 18.071 1.00 88.00 83 ASP A C 1
ATOM 701 O O . ASP A 1 83 ? -22.864 0.926 18.899 1.00 88.00 83 ASP A O 1
ATOM 705 N N . ASP A 1 84 ? -22.689 1.607 16.755 1.00 88.50 84 ASP A N 1
ATOM 706 C CA . ASP A 1 84 ? -23.329 0.433 16.153 1.00 88.50 84 ASP A CA 1
ATOM 707 C C . ASP A 1 84 ? -22.463 -0.827 16.330 1.00 88.50 84 ASP A C 1
ATOM 709 O O . ASP A 1 84 ? -22.955 -1.857 16.791 1.00 88.50 84 ASP A O 1
ATOM 713 N N . VAL A 1 85 ? -21.152 -0.729 16.065 1.00 85.50 85 VAL A N 1
ATOM 714 C CA . VAL A 1 85 ? -20.196 -1.839 16.257 1.00 85.50 85 VAL A CA 1
ATOM 715 C C . VAL A 1 85 ? -20.083 -2.223 17.733 1.00 85.50 85 VAL A C 1
ATOM 717 O O . VAL A 1 85 ? -20.039 -3.407 18.068 1.00 85.50 85 VAL A O 1
ATOM 720 N N . ILE A 1 86 ? -20.083 -1.243 18.644 1.00 83.75 86 ILE A N 1
ATOM 721 C CA . ILE A 1 86 ? -20.141 -1.508 20.088 1.00 83.75 86 ILE A CA 1
ATOM 722 C C . ILE A 1 86 ? -21.385 -2.333 20.431 1.00 83.75 86 ILE A C 1
ATOM 724 O O . ILE A 1 86 ? -21.287 -3.270 21.218 1.00 83.75 86 ILE A O 1
ATOM 728 N N . ASP A 1 87 ? -22.547 -1.992 19.876 1.00 84.69 87 ASP A N 1
ATOM 729 C CA . ASP A 1 87 ? -23.799 -2.686 20.184 1.00 84.69 87 ASP A CA 1
ATOM 730 C C . ASP A 1 87 ? -23.880 -4.102 19.602 1.00 84.69 87 ASP A C 1
ATOM 732 O O . ASP A 1 87 ? -24.537 -4.967 20.190 1.00 84.69 87 ASP A O 1
ATOM 736 N N . GLU A 1 88 ? -23.185 -4.357 18.496 1.00 83.56 88 GLU A N 1
ATOM 737 C CA . GLU A 1 88 ? -23.067 -5.683 17.893 1.00 83.56 88 GLU A CA 1
ATOM 738 C C . GLU A 1 88 ? -22.090 -6.589 18.658 1.00 83.56 88 GLU A C 1
ATOM 740 O O . GLU A 1 88 ? -22.425 -7.731 18.989 1.00 83.56 88 GLU A O 1
ATOM 745 N N . HIS A 1 89 ? -20.906 -6.073 19.001 1.00 73.19 89 HIS A N 1
ATOM 746 C CA . HIS A 1 89 ? -19.815 -6.872 19.573 1.00 73.19 89 HIS A CA 1
ATOM 747 C C . HIS A 1 89 ? -19.790 -6.900 21.106 1.00 73.19 89 HIS A C 1
ATOM 749 O O . HIS A 1 89 ? -19.246 -7.831 21.705 1.00 73.19 89 HIS A O 1
ATOM 755 N N . ILE A 1 90 ? -20.382 -5.909 21.781 1.00 71.69 90 ILE A N 1
ATOM 756 C CA . ILE A 1 90 ? -20.319 -5.763 23.241 1.00 71.69 90 ILE A CA 1
ATOM 757 C C . ILE A 1 90 ? -21.719 -5.882 23.844 1.00 71.69 90 ILE A C 1
ATOM 759 O O . ILE A 1 90 ? -22.527 -4.961 23.845 1.00 71.69 90 ILE A O 1
ATOM 763 N N . SER A 1 91 ? -21.994 -7.018 24.492 1.00 63.19 91 SER A N 1
ATOM 764 C CA . SER A 1 91 ? -23.305 -7.294 25.108 1.00 63.19 91 SER A CA 1
ATOM 765 C C . SER A 1 91 ? -23.652 -6.417 26.330 1.00 63.19 91 SER A C 1
ATOM 767 O O . SER A 1 91 ? -24.763 -6.502 26.861 1.00 63.19 91 SER A O 1
ATOM 769 N N . PHE A 1 92 ? -22.722 -5.594 26.828 1.00 61.97 92 PHE A N 1
ATOM 770 C CA . PHE A 1 92 ? -22.878 -4.829 28.068 1.00 61.97 92 PHE A CA 1
ATOM 771 C C . PHE A 1 92 ? -23.202 -3.351 27.806 1.00 61.97 92 PHE A C 1
ATOM 773 O O . PHE A 1 92 ? -22.362 -2.585 27.353 1.00 61.97 92 PHE A O 1
ATOM 780 N N . ARG A 1 93 ? -24.397 -2.905 28.215 1.00 63.16 93 ARG A N 1
ATOM 781 C CA . ARG A 1 93 ? -24.874 -1.509 28.074 1.00 63.16 93 ARG A CA 1
ATOM 782 C C . ARG A 1 93 ? -24.308 -0.515 29.107 1.00 63.16 93 ARG A C 1
ATOM 784 O O . ARG A 1 93 ? -24.938 0.506 29.376 1.00 63.16 93 ARG A O 1
ATOM 791 N N . ASN A 1 94 ? -23.182 -0.816 29.754 1.00 75.12 94 ASN A N 1
ATOM 792 C CA . ASN A 1 94 ? -22.596 0.104 30.735 1.00 75.12 94 ASN A CA 1
ATOM 793 C C . ASN A 1 94 ? -21.827 1.216 30.002 1.00 75.12 94 ASN A C 1
ATOM 795 O O . ASN A 1 94 ? -20.937 0.914 29.208 1.00 75.12 94 ASN A O 1
ATOM 799 N N . SER A 1 95 ? -22.138 2.483 30.297 1.00 80.75 95 SER A N 1
ATOM 800 C CA . SER A 1 95 ? -21.444 3.644 29.725 1.00 80.75 95 SER A CA 1
ATOM 801 C C . SER A 1 95 ? -19.933 3.590 29.963 1.00 80.75 95 SER A C 1
ATOM 803 O O . SER A 1 95 ? -19.169 3.893 29.061 1.00 80.75 95 SER A O 1
ATOM 805 N N . GLU A 1 96 ? -19.492 3.086 31.118 1.00 82.25 96 GLU A N 1
ATOM 806 C CA . GLU A 1 96 ? -18.067 2.958 31.457 1.00 82.25 9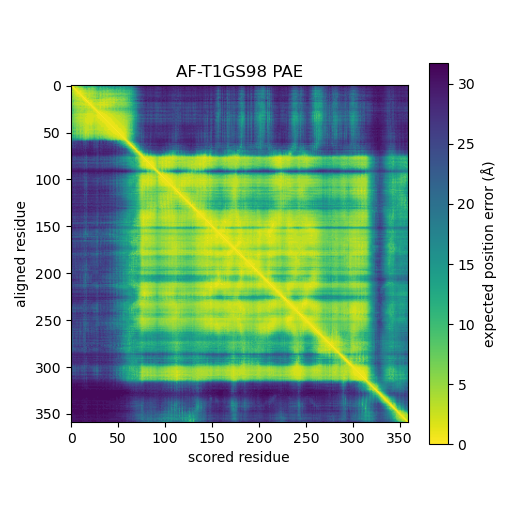6 GLU A CA 1
ATOM 807 C C . GLU A 1 96 ? -17.306 2.002 30.519 1.00 82.25 96 GLU A C 1
ATOM 809 O O . GLU A 1 96 ? -16.160 2.257 30.149 1.00 82.25 96 GLU A O 1
ATOM 814 N N . VAL A 1 97 ? -17.943 0.900 30.101 1.00 79.25 97 VAL A N 1
ATOM 815 C CA . VAL A 1 97 ? -17.337 -0.070 29.170 1.00 79.25 97 VAL A CA 1
ATOM 816 C C . VAL A 1 97 ? -17.289 0.512 27.762 1.00 79.25 97 VAL A C 1
ATOM 818 O O . VAL A 1 97 ? -16.281 0.349 27.079 1.00 79.25 97 VAL A O 1
ATOM 821 N N . ARG A 1 98 ? -18.338 1.240 27.355 1.00 84.50 98 ARG A N 1
ATOM 822 C CA . ARG A 1 98 ? -18.357 1.956 26.075 1.00 84.50 98 ARG A CA 1
ATOM 823 C C . ARG A 1 98 ? -17.247 3.002 26.002 1.00 84.50 98 ARG A C 1
ATOM 825 O O . ARG A 1 98 ? -16.516 3.027 25.020 1.00 84.50 98 ARG A O 1
ATOM 832 N N . ASP A 1 99 ? -17.073 3.807 27.047 1.00 85.50 99 ASP A N 1
ATOM 833 C CA . ASP A 1 99 ? -16.019 4.827 27.101 1.00 85.50 99 ASP A CA 1
ATOM 834 C C . ASP A 1 99 ? -14.623 4.187 27.086 1.00 85.50 99 ASP A C 1
ATOM 836 O O . ASP A 1 99 ? -13.735 4.624 26.353 1.00 85.50 99 ASP A O 1
ATOM 840 N N . THR A 1 100 ? -14.448 3.085 27.826 1.00 82.00 100 THR A N 1
ATOM 841 C CA . THR A 1 100 ? -13.207 2.294 27.812 1.00 82.00 100 THR A CA 1
ATOM 842 C C . THR A 1 100 ? -12.895 1.763 26.414 1.00 82.00 100 THR A C 1
ATOM 844 O O . THR A 1 100 ? -11.748 1.823 25.976 1.00 82.00 100 THR A O 1
ATOM 847 N N . PHE A 1 101 ? -13.905 1.267 25.698 1.00 81.88 101 PHE A N 1
ATOM 848 C CA . PHE A 1 101 ? -13.746 0.783 24.333 1.00 81.88 101 PHE A CA 1
ATOM 849 C C . PHE A 1 101 ? -13.406 1.915 23.355 1.00 81.88 101 PHE A C 1
ATOM 851 O O . PHE A 1 101 ? -12.501 1.759 22.543 1.00 81.88 101 PHE A O 1
ATOM 858 N N . LYS A 1 102 ? -14.058 3.080 23.459 1.00 85.62 102 LYS A N 1
ATOM 859 C CA . LYS A 1 102 ? -13.745 4.248 22.618 1.00 85.62 102 LYS A CA 1
ATOM 860 C C . LYS A 1 102 ? -12.304 4.725 22.816 1.00 85.62 102 LYS A C 1
ATOM 862 O O . LYS A 1 102 ? -11.612 4.996 21.836 1.00 85.62 102 LYS A O 1
ATOM 867 N N . GLU A 1 103 ? -11.813 4.773 24.055 1.00 82.19 103 GLU A N 1
ATOM 868 C CA . GLU A 1 103 ? -10.402 5.091 24.318 1.00 82.19 103 GLU A CA 1
ATOM 869 C C . GLU A 1 103 ? -9.449 3.993 23.831 1.00 82.19 103 GLU A C 1
ATOM 871 O O . GLU A 1 103 ? -8.381 4.308 23.305 1.00 82.19 103 GLU A O 1
ATOM 876 N N . PHE A 1 104 ? -9.840 2.720 23.953 1.00 79.50 104 PHE A N 1
ATOM 877 C CA . PHE A 1 104 ? -9.091 1.591 23.404 1.00 79.50 104 PHE A CA 1
ATOM 878 C C . PHE A 1 104 ? -8.925 1.723 21.887 1.00 79.50 104 PHE A C 1
ATOM 880 O O . PHE A 1 104 ? -7.800 1.815 21.406 1.00 79.50 104 PHE A O 1
ATOM 887 N N . ILE A 1 105 ? -10.025 1.843 21.144 1.00 80.19 105 ILE A N 1
ATOM 888 C CA . ILE A 1 105 ? -10.019 2.017 19.688 1.00 80.19 105 ILE A CA 1
ATOM 889 C C . ILE A 1 105 ? -9.230 3.262 19.276 1.00 80.19 105 ILE A C 1
ATOM 891 O O . ILE A 1 105 ? -8.381 3.205 18.385 1.00 80.19 105 ILE A O 1
ATOM 895 N N . GLY A 1 106 ? -9.419 4.370 19.991 1.00 79.69 106 GLY A N 1
ATOM 896 C CA . GLY A 1 106 ? -8.699 5.606 19.727 1.00 79.69 106 GLY A CA 1
ATOM 897 C C . GLY A 1 106 ? -7.189 5.542 19.979 1.00 79.69 106 GLY A C 1
ATOM 898 O O . GLY A 1 106 ? -6.471 6.400 19.472 1.00 79.69 106 GLY A O 1
ATOM 899 N N . ALA A 1 107 ? -6.685 4.586 20.760 1.00 75.56 107 ALA A N 1
ATOM 900 C CA . ALA A 1 107 ? -5.246 4.352 20.900 1.00 75.56 107 ALA A CA 1
ATOM 901 C C . ALA A 1 107 ? -4.686 3.455 19.781 1.00 75.56 107 ALA A C 1
ATOM 903 O O . ALA A 1 107 ? -3.496 3.522 19.477 1.00 75.56 107 ALA A O 1
ATOM 904 N N . PHE A 1 108 ? -5.535 2.630 19.162 1.00 73.75 108 PHE A N 1
ATOM 905 C CA . PHE A 1 108 ? -5.164 1.749 18.052 1.00 73.75 108 PHE A CA 1
ATOM 906 C C . PHE A 1 108 ? -5.189 2.448 16.694 1.00 73.75 108 PHE A C 1
ATOM 908 O O . PHE A 1 108 ? -4.386 2.117 15.827 1.00 73.75 108 PHE A O 1
ATOM 915 N N . GLU A 1 109 ? -6.060 3.438 16.515 1.00 75.00 109 GLU A N 1
ATOM 916 C CA . GLU A 1 109 ? -6.176 4.224 15.283 1.00 75.00 109 GLU A CA 1
ATOM 917 C C . GLU A 1 109 ? -4.816 4.762 14.786 1.00 75.00 109 GLU A C 1
ATOM 919 O O . GLU A 1 109 ? -4.427 4.550 13.632 1.00 75.00 109 GLU A O 1
ATOM 924 N N . GLY A 1 110 ? -4.043 5.392 15.677 1.00 69.19 110 GLY A N 1
ATOM 925 C CA . GLY A 1 110 ? -2.732 5.983 15.374 1.00 69.19 110 GLY A CA 1
ATOM 926 C C . GLY A 1 110 ? -1.560 4.997 15.366 1.00 69.19 110 GLY A C 1
ATOM 927 O O . GLY A 1 110 ? -0.430 5.368 15.028 1.00 69.19 110 GLY A O 1
ATOM 928 N N . LEU A 1 111 ? -1.806 3.735 15.714 1.00 71.06 111 LEU A N 1
ATOM 929 C CA . LEU A 1 111 ? -0.760 2.782 16.041 1.00 71.06 111 LEU A CA 1
ATOM 930 C C . LEU A 1 111 ? 0.052 2.383 14.809 1.00 71.06 111 LEU A C 1
ATOM 932 O O . LEU A 1 111 ? -0.481 2.068 13.738 1.00 71.06 111 LEU A O 1
ATOM 936 N N . ARG A 1 112 ? 1.378 2.434 14.957 1.00 69.75 112 ARG A N 1
ATOM 937 C CA . ARG A 1 112 ? 2.351 2.010 13.944 1.00 69.75 112 ARG A CA 1
ATOM 938 C C . ARG A 1 112 ? 3.568 1.423 14.636 1.00 69.75 112 ARG A C 1
ATOM 940 O O . ARG A 1 112 ? 3.925 1.835 15.740 1.00 69.75 112 ARG A O 1
ATOM 947 N N . PHE A 1 113 ? 4.261 0.505 13.970 1.00 70.38 113 PHE A N 1
ATOM 948 C CA . PHE A 1 113 ? 5.510 -0.018 14.511 1.00 70.38 113 PHE A CA 1
ATOM 949 C C . PHE A 1 113 ? 6.508 1.121 14.786 1.00 70.38 113 PHE A C 1
ATOM 951 O O . PHE A 1 113 ? 6.819 1.924 13.907 1.00 70.38 113 PHE A O 1
ATOM 958 N N . GLY A 1 114 ? 6.988 1.205 16.029 1.00 66.62 114 GLY A N 1
ATOM 959 C CA . GLY A 1 114 ? 7.911 2.248 16.480 1.00 66.62 114 GLY A CA 1
ATOM 960 C C . GLY A 1 114 ? 7.257 3.558 16.939 1.00 66.62 114 GLY A C 1
ATOM 961 O O . GLY A 1 114 ? 7.985 4.416 17.429 1.00 66.62 114 GLY A O 1
ATOM 962 N N . LYS A 1 115 ? 5.929 3.706 16.827 1.00 69.50 115 LYS A N 1
ATOM 963 C CA . LYS A 1 115 ? 5.143 4.816 17.393 1.00 69.50 115 LYS A CA 1
ATOM 964 C C . LYS A 1 115 ? 4.088 4.257 18.335 1.00 69.50 115 LYS A C 1
ATOM 966 O O . LYS A 1 115 ? 3.016 3.832 17.913 1.00 69.50 115 LYS A O 1
ATOM 971 N N . PHE A 1 116 ? 4.445 4.188 19.606 1.00 71.25 116 PHE A N 1
ATOM 972 C CA . PHE A 1 116 ? 3.670 3.491 20.630 1.00 71.25 116 PHE A CA 1
ATOM 973 C C . PHE A 1 116 ? 3.201 4.414 21.756 1.00 71.25 116 PHE A C 1
ATOM 975 O O . PHE A 1 116 ? 2.658 3.947 22.755 1.00 71.25 116 PHE A O 1
ATOM 982 N N . GLU A 1 117 ? 3.432 5.715 21.615 1.00 70.06 117 GLU A N 1
ATOM 983 C CA . GLU A 1 117 ? 3.132 6.726 22.622 1.00 70.06 117 GLU A CA 1
ATOM 984 C C . GLU A 1 117 ? 1.631 6.774 22.943 1.00 70.06 117 GLU A C 1
ATOM 986 O O . GLU A 1 117 ? 1.259 6.910 24.110 1.00 70.06 117 GLU A O 1
ATOM 991 N N . ASP A 1 118 ? 0.776 6.557 21.940 1.00 69.12 118 ASP A N 1
ATOM 992 C CA . ASP A 1 118 ? -0.686 6.575 22.079 1.00 69.12 118 ASP A CA 1
ATOM 993 C C . ASP A 1 118 ? -1.221 5.463 22.992 1.00 69.12 118 ASP A C 1
ATOM 995 O O . ASP A 1 118 ? -2.279 5.611 23.603 1.00 69.12 118 ASP A O 1
ATOM 999 N N . LEU A 1 119 ? -0.460 4.383 23.193 1.00 68.38 119 LEU A N 1
ATOM 1000 C CA . LEU A 1 119 ? -0.846 3.302 24.104 1.00 68.38 119 LEU A CA 1
ATOM 1001 C C . LEU A 1 119 ? -0.747 3.697 25.584 1.00 68.38 119 LEU A C 1
ATOM 1003 O O . LEU A 1 119 ? -1.344 3.039 26.435 1.00 68.38 119 LEU A O 1
ATOM 1007 N N . SER A 1 120 ? -0.049 4.786 25.915 1.00 69.12 120 SER A N 1
ATOM 1008 C CA . SER A 1 120 ? -0.052 5.332 27.281 1.00 69.12 120 SER A CA 1
ATOM 1009 C C . SER A 1 120 ? -1.458 5.737 27.743 1.00 69.12 120 SER A C 1
ATOM 1011 O O . SER A 1 120 ? -1.774 5.664 28.930 1.00 69.12 120 SER A O 1
ATOM 1013 N N . ARG A 1 121 ? -2.345 6.082 26.800 1.00 71.25 121 ARG A N 1
ATOM 1014 C CA . ARG A 1 121 ? -3.738 6.469 27.064 1.00 71.25 121 ARG A CA 1
ATOM 1015 C C . ARG A 1 121 ? -4.558 5.340 27.679 1.00 71.25 121 ARG A C 1
ATOM 1017 O O . ARG A 1 121 ? -5.448 5.589 28.487 1.00 71.25 121 ARG A O 1
ATOM 1024 N N . ILE A 1 122 ? -4.228 4.099 27.329 1.00 71.44 122 ILE A N 1
ATOM 1025 C CA . ILE A 1 122 ? -4.969 2.909 27.757 1.00 71.44 122 ILE A CA 1
ATOM 1026 C C . ILE A 1 122 ? -4.306 2.192 28.939 1.00 71.44 122 ILE A C 1
ATOM 1028 O O . ILE A 1 122 ? -4.866 1.242 29.484 1.00 71.44 122 ILE A O 1
ATOM 1032 N N . GLU A 1 123 ? -3.141 2.665 29.394 1.00 67.94 123 GLU A N 1
ATOM 1033 C CA . GLU A 1 123 ? -2.368 2.041 30.474 1.00 67.94 123 GLU A CA 1
ATOM 1034 C C . GLU A 1 123 ? -3.164 1.945 31.786 1.00 67.94 123 GLU A C 1
ATOM 1036 O O . GLU A 1 123 ? -3.066 0.951 32.508 1.00 67.94 123 GLU A O 1
ATOM 1041 N N . ASN A 1 124 ? -4.024 2.930 32.064 1.00 72.38 124 ASN A N 1
ATOM 1042 C CA . ASN A 1 124 ? -4.822 3.002 33.292 1.00 72.38 124 ASN A CA 1
ATOM 1043 C C . ASN A 1 124 ? -6.243 2.424 33.159 1.00 72.38 124 ASN A C 1
ATOM 1045 O O . ASN A 1 124 ? -6.937 2.302 34.165 1.00 72.38 124 ASN A O 1
ATOM 1049 N N . LEU A 1 125 ? -6.674 2.016 31.961 1.00 70.56 125 LEU A N 1
ATOM 1050 C CA . LEU A 1 125 ? -8.040 1.530 31.716 1.00 70.56 125 LEU A CA 1
ATOM 1051 C C . LEU A 1 125 ? -8.223 0.069 32.133 1.00 70.56 125 LEU A C 1
ATOM 1053 O O . LEU A 1 125 ? -7.327 -0.738 31.920 1.00 70.56 125 LEU A O 1
ATOM 1057 N N . ASN A 1 126 ? -9.369 -0.302 32.703 1.00 72.00 126 ASN A N 1
ATOM 1058 C CA . ASN A 1 126 ? -9.674 -1.704 33.006 1.00 72.00 126 ASN A CA 1
ATOM 1059 C C . ASN A 1 126 ? -10.127 -2.424 31.729 1.00 72.00 126 ASN A C 1
ATOM 1061 O O . ASN A 1 126 ? -11.270 -2.270 31.309 1.00 72.00 126 ASN A O 1
ATOM 1065 N N . LEU A 1 127 ? -9.241 -3.215 31.127 1.00 70.88 127 LEU A N 1
ATOM 1066 C CA . LEU A 1 127 ? -9.487 -3.877 29.847 1.00 70.88 127 LEU A CA 1
ATOM 1067 C C . LEU A 1 127 ? -10.153 -5.247 30.024 1.00 70.88 127 LEU A C 1
ATOM 1069 O O . LEU A 1 127 ? -10.586 -5.833 29.041 1.00 70.88 127 LEU A O 1
ATOM 1073 N N . LYS A 1 128 ? -10.319 -5.748 31.260 1.00 68.31 128 LYS A N 1
ATOM 1074 C CA . LYS A 1 128 ? -10.989 -7.040 31.546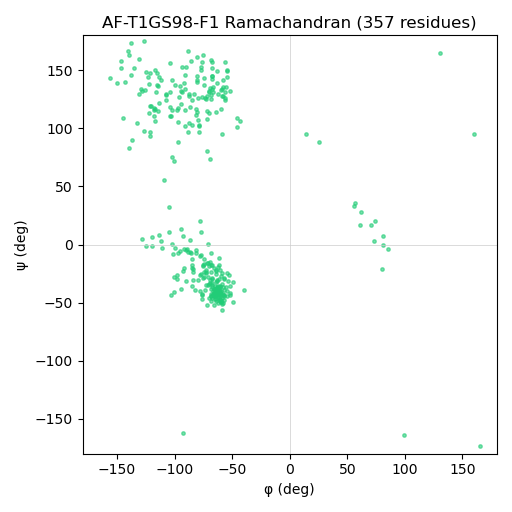 1.00 68.31 128 LYS A CA 1
ATOM 1075 C C . LYS A 1 128 ? -12.379 -7.152 30.930 1.00 68.31 128 LYS A C 1
ATOM 1077 O O . LYS A 1 128 ? -12.826 -8.250 30.611 1.00 68.31 128 LYS A O 1
ATOM 1082 N N . SER A 1 129 ? -13.079 -6.028 30.808 1.00 64.12 129 SER A N 1
ATOM 1083 C CA . SER A 1 129 ? -14.413 -5.946 30.210 1.00 64.12 129 SER A CA 1
ATOM 1084 C C . SER A 1 129 ? -14.417 -6.172 28.696 1.00 64.12 129 SER A C 1
ATOM 1086 O O . SER A 1 129 ? -15.466 -6.501 28.156 1.00 64.12 129 SER A O 1
ATOM 1088 N N . LEU A 1 130 ? -13.266 -6.043 28.030 1.00 67.25 130 LEU A N 1
ATOM 1089 C CA . LEU A 1 130 ? -13.095 -6.233 26.586 1.00 67.25 130 LEU A CA 1
ATOM 1090 C C . LEU A 1 130 ? -12.638 -7.659 26.229 1.00 67.25 130 LEU A C 1
ATOM 1092 O O . LEU A 1 130 ? -12.166 -7.932 25.128 1.00 67.25 130 LEU A O 1
ATOM 1096 N N . ARG A 1 131 ? -12.725 -8.587 27.188 1.00 65.06 131 ARG A N 1
ATOM 1097 C CA . ARG A 1 131 ? -12.250 -9.966 27.056 1.00 65.06 131 ARG A CA 1
ATOM 1098 C C . ARG A 1 131 ? -13.059 -10.772 26.053 1.00 65.06 131 ARG A C 1
ATOM 1100 O O . ARG A 1 131 ? -14.278 -10.830 26.145 1.00 65.06 131 ARG A O 1
ATOM 1107 N N . GLY A 1 132 ? -12.344 -11.490 25.185 1.00 60.47 132 GLY A N 1
ATOM 1108 C CA . GLY A 1 132 ? -12.941 -12.374 24.181 1.00 60.47 132 GLY A CA 1
ATOM 1109 C C . GLY A 1 132 ? -13.428 -11.650 22.929 1.00 60.47 132 GLY A C 1
ATOM 1110 O O . GLY A 1 132 ? -14.057 -12.284 22.092 1.00 60.47 132 GLY A O 1
ATOM 1111 N N . ILE A 1 133 ? -13.134 -10.355 22.815 1.00 65.62 133 ILE A N 1
ATOM 1112 C CA . ILE A 1 133 ? -13.387 -9.562 21.620 1.00 65.62 133 ILE A CA 1
ATOM 1113 C C . ILE A 1 133 ? -12.242 -9.778 20.629 1.00 65.62 133 ILE A C 1
ATOM 1115 O O . ILE A 1 133 ? -11.072 -9.636 20.999 1.00 65.62 133 ILE A O 1
ATOM 1119 N N . ASP A 1 134 ? -12.584 -10.101 19.383 1.00 65.25 134 ASP A N 1
ATOM 1120 C CA . ASP A 1 134 ? -11.622 -10.117 18.288 1.00 65.25 134 ASP A CA 1
ATOM 1121 C C . ASP A 1 134 ? -11.418 -8.686 17.775 1.00 65.25 134 ASP A C 1
ATOM 1123 O O . ASP A 1 134 ? -12.323 -8.048 17.240 1.00 65.25 134 ASP A O 1
ATOM 1127 N N . VAL A 1 135 ? -10.222 -8.144 18.004 1.00 69.06 135 VAL A N 1
ATOM 1128 C CA . VAL A 1 135 ? -9.897 -6.773 17.599 1.00 69.06 135 VAL A CA 1
ATOM 1129 C C . VAL A 1 135 ? -9.732 -6.674 16.079 1.00 69.06 135 VAL A C 1
ATOM 1131 O O . VAL A 1 135 ? -9.945 -5.590 15.549 1.00 69.06 135 VAL A O 1
ATOM 1134 N N . SER A 1 136 ? -9.394 -7.759 15.364 1.00 68.12 136 SER A N 1
ATOM 1135 C CA . SER A 1 136 ? -9.326 -7.718 13.894 1.00 68.12 136 SER A CA 1
ATOM 1136 C C . SER A 1 136 ? -10.704 -7.497 13.302 1.00 68.12 136 SER A C 1
ATOM 1138 O O . SER A 1 136 ? -10.877 -6.543 12.551 1.00 68.12 136 SER A O 1
ATOM 1140 N N . ASP A 1 137 ? -11.671 -8.324 13.704 1.00 70.12 137 ASP A N 1
ATOM 1141 C CA . ASP A 1 137 ? -13.043 -8.262 13.192 1.00 70.12 137 ASP A CA 1
ATOM 1142 C C . ASP A 1 137 ? -13.643 -6.872 13.439 1.00 70.12 137 ASP A C 1
ATOM 1144 O O . ASP A 1 137 ? -14.203 -6.245 12.544 1.00 70.12 137 ASP A O 1
ATOM 1148 N N . ILE A 1 138 ? -13.415 -6.319 14.632 1.00 73.88 138 ILE A N 1
ATOM 1149 C CA . ILE A 1 138 ? -13.859 -4.965 14.968 1.00 73.88 138 ILE A CA 1
ATOM 1150 C C . ILE A 1 138 ? -13.173 -3.893 14.123 1.00 73.88 138 ILE A C 1
ATOM 1152 O O . ILE A 1 138 ? -13.829 -2.947 13.696 1.00 73.88 138 ILE A O 1
ATOM 1156 N N . LEU A 1 139 ? -11.855 -3.975 13.926 1.00 72.44 139 LEU A N 1
ATOM 1157 C CA . LEU A 1 139 ? -11.135 -2.985 13.121 1.00 72.44 139 LEU A CA 1
ATOM 1158 C C . LEU A 1 139 ? -11.533 -3.058 11.643 1.00 72.44 139 LEU A C 1
ATOM 1160 O O . LEU A 1 139 ? -11.496 -2.033 10.966 1.00 72.44 139 LEU A O 1
ATOM 1164 N N . GLU A 1 140 ? -11.928 -4.234 11.157 1.00 76.00 140 GLU A N 1
ATOM 1165 C CA . GLU A 1 140 ? -12.520 -4.421 9.832 1.00 76.00 140 GLU A CA 1
ATOM 1166 C C . GLU A 1 140 ? -13.911 -3.786 9.747 1.00 76.00 140 GLU A C 1
ATOM 1168 O O . GLU A 1 140 ? -14.141 -2.970 8.857 1.00 76.00 140 GLU A O 1
ATOM 1173 N N . ASP A 1 141 ? -14.799 -4.046 10.708 1.00 82.06 141 ASP A N 1
ATOM 1174 C CA . ASP A 1 141 ? -16.150 -3.462 10.735 1.00 82.06 141 ASP A CA 1
ATOM 1175 C C . ASP A 1 141 ? -16.126 -1.929 10.863 1.00 82.06 141 ASP A C 1
ATOM 1177 O O . ASP A 1 141 ? -16.924 -1.202 10.256 1.00 82.06 141 ASP A O 1
ATOM 1181 N N . LEU A 1 142 ? -15.167 -1.427 11.642 1.00 83.75 142 LEU A N 1
ATOM 1182 C CA . LEU A 1 142 ? -14.904 -0.006 11.826 1.00 83.75 142 LEU A CA 1
ATOM 1183 C C . LEU A 1 142 ? -14.141 0.623 10.662 1.00 83.75 142 LEU A C 1
ATOM 1185 O O . LEU A 1 142 ? -14.015 1.845 10.636 1.00 83.75 142 LEU A O 1
ATOM 1189 N N . SER A 1 143 ? -13.613 -0.150 9.715 1.00 84.19 143 SER A N 1
ATOM 1190 C CA . SER A 1 143 ? -12.846 0.416 8.610 1.00 84.19 143 SER A CA 1
ATOM 1191 C C . SER A 1 143 ? -13.725 1.259 7.673 1.00 84.19 143 SER A C 1
ATOM 1193 O O . SER A 1 143 ? -14.960 1.151 7.622 1.00 84.19 143 SER A O 1
ATOM 1195 N N . MET A 1 144 ? -13.072 2.176 6.959 1.00 85.31 144 MET A N 1
ATOM 1196 C CA . MET A 1 144 ? -13.712 2.948 5.896 1.00 85.31 144 MET A CA 1
ATOM 1197 C C . MET A 1 144 ? -13.941 2.041 4.690 1.00 85.31 144 MET A C 1
ATOM 1199 O O . MET A 1 144 ? -12.989 1.474 4.153 1.00 85.31 144 MET A O 1
ATOM 1203 N N . ASN A 1 145 ? -15.182 1.968 4.216 1.00 86.81 145 ASN A N 1
ATOM 1204 C CA . ASN A 1 145 ? -15.490 1.208 3.012 1.00 86.81 145 ASN A CA 1
ATOM 1205 C C . ASN A 1 145 ? -15.019 1.993 1.777 1.00 86.81 145 ASN A C 1
ATOM 1207 O O . ASN A 1 145 ? -14.855 3.214 1.813 1.00 86.81 145 ASN A O 1
ATOM 1211 N N . CYS A 1 146 ? -14.904 1.329 0.627 1.00 88.19 146 CYS A N 1
ATOM 1212 C CA . CYS A 1 146 ? -14.515 1.993 -0.623 1.00 88.19 146 CYS A CA 1
ATOM 1213 C C . CYS A 1 146 ? -15.356 3.247 -0.962 1.00 88.19 146 CYS A C 1
ATOM 1215 O O . CYS A 1 146 ? -14.802 4.295 -1.303 1.00 88.19 146 CYS A O 1
ATOM 1217 N N . HIS A 1 147 ? -16.681 3.172 -0.800 1.00 89.06 147 HIS A N 1
ATOM 1218 C CA . HIS A 1 147 ? -17.590 4.298 -1.053 1.00 89.06 147 HIS A CA 1
ATOM 1219 C C . HIS A 1 147 ? -17.496 5.426 -0.015 1.00 89.06 147 HIS A C 1
ATOM 1221 O O . HIS A 1 147 ? -17.989 6.520 -0.273 1.00 89.06 147 HIS A O 1
ATOM 1227 N N . ASP A 1 148 ? -16.881 5.181 1.147 1.00 87.06 148 ASP A N 1
ATOM 1228 C CA . ASP A 1 148 ? -16.632 6.227 2.142 1.00 87.06 148 ASP A CA 1
ATOM 1229 C C . ASP A 1 148 ? -15.449 7.116 1.748 1.00 87.06 148 ASP A C 1
ATOM 1231 O O . ASP A 1 148 ? -15.376 8.262 2.188 1.00 87.06 148 ASP A O 1
ATOM 1235 N N . VAL A 1 149 ? -14.530 6.580 0.939 1.00 87.38 149 VAL A N 1
ATOM 1236 C CA . VAL A 1 149 ? -13.251 7.214 0.605 1.00 87.38 149 VAL A CA 1
ATOM 1237 C C . VAL A 1 149 ? -13.271 7.825 -0.788 1.00 87.38 149 VAL A C 1
ATOM 1239 O O . VAL A 1 149 ? -12.770 8.931 -0.978 1.00 87.38 149 VAL A O 1
ATOM 1242 N N . PHE A 1 150 ? -13.818 7.127 -1.780 1.00 89.69 150 PHE A N 1
ATOM 1243 C CA . PHE A 1 150 ? -13.756 7.581 -3.165 1.00 89.69 150 PHE A CA 1
ATOM 1244 C C . PHE A 1 150 ? -15.041 8.256 -3.617 1.00 89.69 150 PHE A C 1
ATOM 1246 O O . PHE A 1 150 ? -16.144 7.759 -3.397 1.00 89.69 150 PHE A O 1
ATOM 1253 N N . GLU A 1 151 ? -14.886 9.361 -4.343 1.00 87.62 151 GLU A N 1
ATOM 1254 C CA . GLU A 1 151 ? -16.017 10.003 -4.996 1.00 87.62 151 GLU A CA 1
ATOM 1255 C C . GLU A 1 151 ? -16.486 9.147 -6.183 1.00 87.62 151 GLU A C 1
ATOM 1257 O O . GLU A 1 151 ? -15.700 8.759 -7.059 1.00 87.62 151 GLU A O 1
ATOM 1262 N N . ASN A 1 152 ? -17.785 8.846 -6.223 1.00 83.31 152 ASN A N 1
ATOM 1263 C CA . ASN A 1 152 ? -18.348 7.917 -7.199 1.00 83.31 152 ASN A CA 1
ATOM 1264 C C . ASN A 1 152 ? -18.044 8.344 -8.645 1.00 83.31 152 ASN A C 1
ATOM 1266 O O . ASN A 1 152 ? -18.318 9.472 -9.058 1.00 83.31 152 ASN A O 1
ATOM 1270 N N . ASN A 1 153 ? -17.555 7.396 -9.449 1.00 82.75 153 ASN A N 1
ATOM 1271 C CA . ASN A 1 153 ? -17.193 7.581 -10.858 1.00 82.75 153 ASN A CA 1
ATOM 1272 C C . ASN A 1 153 ? -16.074 8.613 -11.124 1.00 82.75 153 ASN A C 1
ATOM 1274 O O . ASN A 1 153 ? -15.918 9.043 -12.267 1.00 82.75 153 ASN A O 1
ATOM 1278 N N . LEU A 1 154 ? -15.277 9.012 -10.127 1.00 92.62 154 LEU A N 1
ATOM 1279 C CA . LEU A 1 154 ? -14.098 9.872 -10.323 1.00 92.62 154 LEU A CA 1
ATOM 1280 C C . LEU A 1 154 ? -12.777 9.096 -10.226 1.00 92.62 154 LEU A C 1
ATOM 1282 O O . LEU A 1 154 ? -11.754 9.645 -9.817 1.00 92.62 154 LEU A O 1
ATOM 1286 N N . CYS A 1 155 ? -12.798 7.829 -10.646 1.00 92.56 155 CYS A N 1
ATOM 1287 C CA . CYS A 1 155 ? -11.609 7.007 -10.815 1.00 92.56 155 CYS A CA 1
ATOM 1288 C C . CYS A 1 155 ? -11.305 6.796 -12.294 1.00 92.56 155 CYS A C 1
ATOM 1290 O O . CYS A 1 155 ? -12.163 6.377 -13.072 1.00 92.56 155 CYS A O 1
ATOM 1292 N N . TYR A 1 156 ? -10.061 7.060 -12.682 1.00 92.44 156 TYR A N 1
ATOM 1293 C CA . TYR A 1 156 ? -9.590 6.879 -14.046 1.00 92.44 156 TYR A CA 1
ATOM 1294 C C . TYR A 1 156 ? -8.313 6.061 -14.056 1.00 92.44 156 TYR A C 1
ATOM 1296 O O . TYR A 1 156 ? -7.369 6.356 -13.331 1.00 92.44 156 TYR A O 1
ATOM 1304 N N . TRP A 1 157 ? -8.252 5.076 -14.941 1.00 90.31 157 TRP A N 1
ATOM 1305 C CA . TRP A 1 157 ? -7.034 4.340 -15.244 1.00 90.31 157 TRP A CA 1
ATOM 1306 C C . TRP A 1 157 ? -6.726 4.492 -16.728 1.00 90.31 157 TRP A C 1
ATOM 1308 O O . TRP A 1 157 ? -7.534 4.123 -17.584 1.00 90.31 157 TRP A O 1
ATOM 1318 N N . LYS A 1 158 ? -5.560 5.067 -17.050 1.00 88.81 158 LYS A N 1
ATOM 1319 C CA . LYS A 1 158 ? -5.140 5.355 -18.439 1.00 88.81 158 LYS A CA 1
ATOM 1320 C C . LYS A 1 158 ? -6.148 6.238 -19.192 1.00 88.81 158 LYS A C 1
ATOM 1322 O O . LYS A 1 158 ? -6.386 6.043 -20.385 1.00 88.81 158 LYS A O 1
ATOM 1327 N N . GLY A 1 159 ? -6.774 7.174 -18.476 1.00 88.69 159 GLY A N 1
ATOM 1328 C CA . GLY A 1 159 ? -7.811 8.071 -18.994 1.00 88.69 159 GLY A CA 1
ATOM 1329 C C . GLY A 1 159 ? -9.171 7.411 -19.251 1.00 88.69 159 GLY A C 1
ATOM 1330 O O . GLY A 1 159 ? -10.076 8.076 -19.746 1.00 88.69 159 GLY A O 1
ATOM 1331 N N . ILE A 1 160 ? -9.332 6.123 -18.933 1.00 90.44 160 ILE A N 1
ATOM 1332 C CA . ILE A 1 160 ? -10.619 5.423 -18.990 1.00 90.44 160 ILE A CA 1
ATOM 1333 C C . ILE A 1 160 ? -11.245 5.494 -17.603 1.00 90.44 160 ILE A C 1
ATOM 1335 O O . ILE A 1 160 ? -10.571 5.208 -16.619 1.00 90.44 160 ILE A O 1
ATOM 1339 N N . GLN A 1 161 ? -12.514 5.880 -17.538 1.00 94.44 161 GLN A N 1
ATOM 1340 C CA . GLN A 1 161 ? -13.280 5.962 -16.299 1.00 94.44 161 GLN A CA 1
ATOM 1341 C C . GLN A 1 161 ? -13.662 4.562 -15.801 1.00 94.44 161 GLN A C 1
ATOM 1343 O O . GLN A 1 161 ? -14.084 3.718 -16.594 1.00 94.44 161 GLN A O 1
ATOM 1348 N N . TYR A 1 162 ? -13.534 4.341 -14.497 1.00 91.75 162 TYR A N 1
ATOM 1349 C CA . TYR A 1 162 ? -13.913 3.116 -13.798 1.00 91.75 162 TYR A CA 1
ATOM 1350 C C . TYR A 1 162 ? -14.749 3.445 -12.562 1.00 91.75 162 TYR A C 1
ATOM 1352 O O . TYR A 1 162 ? -14.677 4.553 -12.022 1.00 91.75 162 TYR A O 1
ATOM 1360 N N . ASP A 1 163 ? -15.490 2.448 -12.085 1.00 92.94 163 ASP A N 1
ATOM 1361 C CA . ASP A 1 163 ? -15.918 2.434 -10.693 1.00 92.94 163 ASP A CA 1
ATOM 1362 C C . ASP A 1 163 ? -14.679 2.256 -9.800 1.00 92.94 163 ASP A C 1
ATOM 1364 O O . ASP A 1 163 ? -13.823 1.402 -10.053 1.00 92.94 163 ASP A O 1
ATOM 1368 N N . CYS A 1 164 ? -14.553 3.093 -8.773 1.00 91.25 164 CYS A N 1
ATOM 1369 C CA . CYS A 1 164 ? -13.425 3.045 -7.849 1.00 91.25 164 CYS A CA 1
ATOM 1370 C C . CYS A 1 164 ? -13.350 1.703 -7.110 1.00 91.25 164 CYS A C 1
ATOM 1372 O O . CYS A 1 164 ? -12.262 1.163 -6.916 1.00 91.25 164 CYS A O 1
ATOM 1374 N N . CYS A 1 165 ? -14.495 1.120 -6.768 1.00 90.94 165 CYS A N 1
ATOM 1375 C CA . CYS A 1 165 ? -14.586 -0.110 -5.989 1.00 90.94 165 CYS A CA 1
ATOM 1376 C C . CYS A 1 165 ? -14.390 -1.376 -6.833 1.00 90.94 165 CYS A C 1
ATOM 1378 O O . CYS A 1 165 ? -14.217 -2.461 -6.284 1.00 90.94 165 CYS A O 1
ATOM 1380 N N . ASP A 1 166 ? -14.311 -1.239 -8.160 1.00 89.50 166 ASP A N 1
ATOM 1381 C CA . ASP A 1 166 ? -13.817 -2.293 -9.056 1.00 89.50 166 ASP A CA 1
ATOM 1382 C C . ASP A 1 166 ? -12.280 -2.288 -9.188 1.00 89.50 166 ASP A C 1
ATOM 1384 O O . ASP A 1 166 ? -11.678 -3.261 -9.678 1.00 89.50 166 ASP A O 1
ATOM 1388 N N . LEU A 1 167 ? -11.644 -1.173 -8.809 1.00 87.75 167 LEU A N 1
ATOM 1389 C CA . LEU A 1 167 ? -10.206 -0.943 -8.922 1.00 87.75 167 LEU A CA 1
ATOM 1390 C C . LEU A 1 167 ? -9.462 -1.147 -7.599 1.00 87.75 167 LEU A C 1
ATOM 1392 O O . LEU A 1 167 ? -8.371 -1.717 -7.630 1.00 87.75 167 LEU A O 1
ATOM 1396 N N . PHE A 1 168 ? -10.027 -0.691 -6.480 1.00 89.31 168 PHE A N 1
ATOM 1397 C CA . PHE A 1 168 ? -9.417 -0.741 -5.151 1.00 89.31 168 PHE A CA 1
ATOM 1398 C C . PHE A 1 168 ? -10.033 -1.852 -4.299 1.00 89.31 168 PHE A C 1
ATOM 1400 O O . PHE A 1 168 ? -11.252 -1.935 -4.174 1.00 89.31 168 PHE A O 1
ATOM 1407 N N . PHE A 1 169 ? -9.185 -2.672 -3.675 1.00 86.31 169 PHE A N 1
ATOM 1408 C CA . PHE A 1 169 ? -9.594 -3.758 -2.781 1.00 86.31 169 PHE A CA 1
ATOM 1409 C C . PHE A 1 169 ? -9.090 -3.531 -1.363 1.00 86.31 169 PHE A C 1
ATOM 1411 O O . PHE A 1 169 ? -8.030 -2.945 -1.168 1.00 86.31 169 PHE A O 1
ATOM 1418 N N . GLU A 1 170 ? -9.826 -4.030 -0.379 1.00 83.25 170 GLU A N 1
ATOM 1419 C CA . GLU A 1 170 ? -9.386 -3.995 1.012 1.00 83.25 170 GLU A CA 1
ATOM 1420 C C . GLU A 1 170 ? -8.193 -4.935 1.235 1.00 83.25 170 GLU A C 1
ATOM 1422 O O . GLU A 1 170 ? -8.173 -6.076 0.768 1.00 83.25 170 GLU A O 1
ATOM 1427 N N . GLU A 1 171 ? -7.176 -4.446 1.938 1.00 78.88 171 GLU A N 1
ATOM 1428 C CA . GLU A 1 171 ? -5.983 -5.199 2.312 1.00 78.88 171 GLU A CA 1
ATOM 1429 C C . GLU A 1 171 ? -5.514 -4.790 3.710 1.00 78.88 171 GLU A C 1
ATOM 1431 O O . GLU A 1 171 ? -5.489 -3.611 4.064 1.00 78.88 171 GLU A O 1
ATOM 1436 N N . LYS A 1 172 ? -5.090 -5.770 4.506 1.00 75.94 172 LYS A N 1
ATOM 1437 C CA . LYS A 1 172 ? -4.515 -5.552 5.836 1.00 75.94 172 LYS A CA 1
ATOM 1438 C C . LYS A 1 172 ? -3.021 -5.248 5.711 1.00 75.94 172 LYS A C 1
ATOM 1440 O O . LYS A 1 172 ? -2.270 -6.049 5.160 1.00 75.94 172 LYS A O 1
ATOM 1445 N N . THR A 1 173 ? -2.577 -4.116 6.251 1.00 73.00 173 THR A N 1
ATOM 1446 C CA . THR A 1 173 ? -1.174 -3.659 6.201 1.00 73.00 173 THR A CA 1
ATOM 1447 C C . THR A 1 173 ? -0.639 -3.335 7.600 1.00 73.00 173 THR A C 1
ATOM 1449 O O . THR A 1 173 ? -1.398 -3.294 8.567 1.00 73.00 173 THR A O 1
ATOM 1452 N N . GLU A 1 174 ? 0.657 -3.006 7.731 1.00 70.75 174 GLU A N 1
ATOM 1453 C CA . GLU A 1 174 ? 1.207 -2.480 9.002 1.00 70.75 174 GLU A CA 1
ATOM 1454 C C . GLU A 1 174 ? 0.569 -1.146 9.432 1.00 70.75 174 GLU A C 1
ATOM 1456 O O . GLU A 1 174 ? 0.795 -0.647 10.535 1.00 70.75 174 GLU A O 1
ATOM 1461 N N . ALA A 1 175 ? -0.182 -0.527 8.524 1.00 69.75 175 ALA A N 1
ATOM 1462 C CA . ALA A 1 175 ? -0.859 0.731 8.719 1.00 69.75 175 ALA A CA 1
ATOM 1463 C C . ALA A 1 175 ? -2.377 0.553 8.921 1.00 69.75 175 ALA A C 1
ATOM 1465 O O . ALA A 1 175 ? -3.081 1.555 8.922 1.00 69.75 175 ALA A O 1
ATOM 1466 N N . GLY A 1 176 ? -2.872 -0.674 9.115 1.00 73.25 176 GLY A N 1
ATOM 1467 C CA . GLY A 1 176 ? -4.295 -0.988 9.281 1.00 73.25 176 GLY A CA 1
ATOM 1468 C C . GLY A 1 176 ? -4.953 -1.495 7.995 1.00 73.25 176 GLY A C 1
ATOM 1469 O O . GLY A 1 176 ? -4.262 -1.904 7.055 1.00 73.25 176 GLY A O 1
ATOM 1470 N N . VAL A 1 177 ? -6.288 -1.482 7.973 1.00 77.38 177 VAL A N 1
ATOM 1471 C CA . VAL A 1 177 ? -7.092 -1.835 6.793 1.00 77.38 177 VAL A CA 1
ATOM 1472 C C . VAL A 1 177 ? -7.000 -0.704 5.765 1.00 77.38 177 VAL A C 1
ATOM 1474 O O . VAL A 1 177 ? -7.212 0.466 6.078 1.00 77.38 177 VAL A O 1
ATOM 1477 N N . CYS A 1 178 ? -6.622 -1.065 4.544 1.00 80.25 178 CYS A N 1
ATOM 1478 C CA . CYS A 1 178 ? -6.263 -0.171 3.451 1.00 80.25 178 CYS A CA 1
ATOM 1479 C C . CYS A 1 178 ? -7.092 -0.456 2.201 1.00 80.25 178 CYS A C 1
ATOM 1481 O O . CYS A 1 178 ? -7.356 -1.615 1.910 1.00 80.25 178 CYS A O 1
ATOM 1483 N N . LEU A 1 179 ? -7.376 0.569 1.392 1.00 86.94 179 LEU A N 1
ATOM 1484 C CA . LEU A 1 179 ? -7.897 0.405 0.029 1.00 86.94 179 LEU A CA 1
ATOM 1485 C C . LEU A 1 179 ? -6.750 0.430 -0.990 1.00 86.94 179 LEU A C 1
ATOM 1487 O O . LEU A 1 179 ? -5.994 1.396 -1.079 1.00 86.94 179 LEU A O 1
ATOM 1491 N N . VAL A 1 180 ? -6.612 -0.645 -1.755 1.00 85.88 180 VAL A N 1
ATOM 1492 C CA . VAL A 1 180 ? -5.386 -1.014 -2.467 1.00 85.88 180 VAL A CA 1
ATOM 1493 C C . VAL A 1 180 ? -5.741 -1.369 -3.923 1.00 85.88 180 VAL A C 1
ATOM 1495 O O . VAL A 1 180 ? -6.332 -2.407 -4.215 1.00 85.88 180 VAL A O 1
ATOM 1498 N N . PHE A 1 181 ? -5.442 -0.463 -4.850 1.00 88.44 181 PHE A N 1
ATOM 1499 C CA . PHE A 1 181 ? -5.416 -0.655 -6.297 1.00 88.44 181 PHE A CA 1
ATOM 1500 C C . PHE A 1 181 ? -4.284 -1.582 -6.744 1.00 88.44 181 PHE A C 1
ATOM 1502 O O . PHE A 1 181 ? -3.111 -1.270 -6.607 1.00 88.44 181 PHE A O 1
ATOM 1509 N N . ASN A 1 182 ? -4.612 -2.640 -7.488 1.00 86.06 182 ASN A N 1
ATOM 1510 C CA . ASN A 1 182 ? -3.601 -3.532 -8.081 1.00 86.06 182 ASN A CA 1
ATOM 1511 C C . ASN A 1 182 ? -2.914 -4.483 -7.073 1.00 86.06 182 ASN A C 1
ATOM 1513 O O . ASN A 1 182 ? -1.854 -5.039 -7.372 1.00 86.06 182 ASN A O 1
ATOM 1517 N N . SER A 1 183 ? -3.553 -4.711 -5.917 1.00 79.12 183 SER A N 1
ATOM 1518 C CA . SER A 1 183 ? -3.161 -5.710 -4.909 1.00 79.12 183 SER A CA 1
ATOM 1519 C C . SER A 1 183 ? -3.067 -7.129 -5.483 1.00 79.12 183 SER A C 1
ATOM 1521 O O . SER A 1 183 ? -3.729 -7.489 -6.454 1.00 79.12 183 SER A O 1
ATOM 1523 N N . ILE A 1 184 ? -2.308 -7.999 -4.830 1.00 81.56 184 ILE A N 1
ATOM 1524 C CA . ILE A 1 184 ? -2.363 -9.456 -5.040 1.00 81.56 184 ILE A CA 1
ATOM 1525 C C . ILE A 1 184 ? -2.536 -10.232 -3.724 1.00 81.56 184 ILE A C 1
ATOM 1527 O O . ILE A 1 184 ? -2.528 -11.466 -3.726 1.00 81.56 184 ILE A O 1
ATOM 1531 N N . PHE A 1 185 ? -2.708 -9.527 -2.601 1.00 75.81 185 PHE A N 1
ATOM 1532 C CA . PHE A 1 185 ? -2.763 -10.124 -1.266 1.00 75.81 185 PHE A CA 1
ATOM 1533 C C . PHE A 1 185 ? -4.174 -10.353 -0.741 1.00 75.81 185 PHE A C 1
ATOM 1535 O O . PHE A 1 185 ? -4.355 -11.271 0.060 1.00 75.81 185 PHE A O 1
ATOM 1542 N N . SER A 1 186 ? -5.173 -9.585 -1.179 1.00 77.69 186 SER A N 1
ATOM 1543 C CA . SER A 1 186 ? -6.557 -9.840 -0.769 1.00 77.69 186 SER A CA 1
ATOM 1544 C C . SER A 1 186 ? -7.162 -11.036 -1.509 1.00 77.69 186 SER A C 1
ATOM 1546 O O . SER A 1 186 ? -6.713 -11.422 -2.597 1.00 77.69 186 SER A O 1
ATOM 1548 N N . ASP A 1 187 ? -8.185 -11.661 -0.925 1.00 82.62 187 ASP A N 1
ATOM 1549 C CA . ASP A 1 187 ? -8.882 -12.778 -1.570 1.00 82.62 187 ASP A CA 1
ATOM 1550 C C . ASP A 1 187 ? -9.564 -12.338 -2.868 1.00 82.62 187 ASP A C 1
ATOM 1552 O O . ASP A 1 187 ? -9.552 -13.066 -3.864 1.00 82.62 187 ASP A O 1
ATOM 1556 N N . GLU A 1 188 ? -10.104 -11.127 -2.879 1.00 85.31 188 GLU A N 1
ATOM 1557 C CA . GLU A 1 188 ? -10.722 -10.441 -4.011 1.00 85.31 188 GLU A CA 1
ATOM 1558 C C . GLU A 1 188 ? -9.696 -10.264 -5.128 1.00 85.31 188 GLU A C 1
ATOM 1560 O O . GLU A 1 188 ? -9.935 -10.660 -6.271 1.00 85.31 188 GLU A O 1
ATOM 1565 N N . SER A 1 189 ? -8.504 -9.785 -4.777 1.00 82.81 189 SER A N 1
ATOM 1566 C CA . SER A 1 189 ? -7.397 -9.603 -5.712 1.00 82.81 189 SER A CA 1
ATOM 1567 C C . SER A 1 189 ? -6.911 -10.919 -6.304 1.00 82.81 189 SER A C 1
ATOM 1569 O O . SER A 1 189 ? -6.689 -11.018 -7.512 1.00 82.81 189 SER A O 1
ATOM 1571 N N . ARG A 1 190 ? -6.814 -11.979 -5.491 1.00 84.19 190 ARG A N 1
ATOM 1572 C CA . ARG A 1 190 ? -6.479 -13.328 -5.975 1.00 84.19 190 ARG A CA 1
ATOM 1573 C C . ARG A 1 190 ? -7.549 -13.887 -6.910 1.00 84.19 190 ARG A C 1
ATOM 1575 O O . ARG A 1 190 ? -7.219 -14.530 -7.909 1.00 84.19 190 ARG A O 1
ATOM 1582 N N . LYS A 1 191 ? -8.835 -13.667 -6.614 1.00 89.06 191 LYS A N 1
ATOM 1583 C CA . LYS A 1 191 ? -9.944 -14.045 -7.512 1.00 89.06 191 LYS A CA 1
ATOM 1584 C C . LYS A 1 191 ? -9.856 -13.264 -8.828 1.00 89.06 191 LYS A C 1
ATOM 1586 O O . LYS A 1 191 ? -10.032 -13.858 -9.895 1.00 89.06 191 LYS A O 1
ATOM 1591 N N . LYS A 1 192 ? -9.522 -11.971 -8.773 1.00 87.56 192 LYS A N 1
ATOM 1592 C CA . LYS A 1 192 ? -9.330 -11.123 -9.956 1.00 87.56 192 LYS A CA 1
ATOM 1593 C C . LYS A 1 192 ? -8.152 -11.590 -10.805 1.00 87.56 192 LYS A C 1
ATOM 1595 O O . LYS A 1 192 ? -8.331 -11.820 -11.991 1.00 87.56 192 LYS A O 1
ATOM 1600 N N . GLN A 1 193 ? -7.005 -11.882 -10.198 1.00 86.50 193 GLN A N 1
ATOM 1601 C CA . GLN A 1 193 ? -5.835 -12.428 -10.895 1.00 86.50 193 GLN A CA 1
ATOM 1602 C C . GLN A 1 193 ? -6.131 -13.750 -11.622 1.00 86.50 193 GLN A C 1
ATOM 1604 O O . GLN A 1 193 ? -5.615 -14.002 -12.707 1.00 86.50 193 GLN A O 1
ATOM 1609 N N . LYS A 1 194 ? -6.980 -14.607 -11.043 1.00 88.31 194 LYS A N 1
ATOM 1610 C CA . LYS A 1 194 ? -7.384 -15.873 -11.677 1.00 88.31 194 LYS A CA 1
ATOM 1611 C C . LYS A 1 194 ? -8.370 -15.690 -12.831 1.00 88.31 194 LYS A C 1
ATOM 1613 O O . LYS A 1 194 ? -8.427 -16.551 -13.706 1.00 88.31 194 LYS A O 1
ATOM 1618 N N . SER A 1 195 ? -9.179 -14.633 -12.805 1.00 91.12 195 SER A N 1
ATOM 1619 C CA . SER A 1 195 ? -10.260 -14.404 -13.772 1.00 91.12 195 SER A CA 1
ATOM 1620 C C . SER A 1 195 ? -9.877 -13.445 -14.899 1.00 91.12 195 SER A C 1
ATOM 1622 O O . SER A 1 195 ? -10.367 -13.604 -16.015 1.00 91.12 195 SER A O 1
ATOM 1624 N N . ASP A 1 196 ? -8.976 -12.501 -14.639 1.00 87.56 196 ASP A N 1
ATOM 1625 C CA . ASP A 1 196 ? -8.519 -11.492 -15.585 1.00 87.56 196 ASP A CA 1
ATOM 1626 C C . ASP A 1 196 ? -7.015 -11.636 -15.851 1.00 87.56 196 ASP A C 1
ATOM 1628 O O . ASP A 1 196 ? -6.176 -11.330 -15.008 1.00 87.56 196 ASP A O 1
ATOM 1632 N N . HIS A 1 197 ? -6.666 -12.066 -17.065 1.00 84.69 197 HIS A N 1
ATOM 1633 C CA . HIS A 1 197 ? -5.273 -12.206 -17.498 1.00 84.69 197 HIS A CA 1
ATOM 1634 C C . HIS A 1 197 ? -4.538 -10.860 -17.635 1.00 84.69 197 HIS A C 1
ATOM 1636 O O . HIS A 1 197 ? -3.309 -10.829 -17.706 1.00 84.69 197 HIS A O 1
ATOM 1642 N N . PHE A 1 198 ? -5.275 -9.749 -17.709 1.00 82.00 198 PHE A N 1
ATOM 1643 C CA . PHE A 1 198 ? -4.714 -8.400 -17.734 1.00 82.00 198 PHE A CA 1
ATOM 1644 C C . PHE A 1 198 ? -4.538 -7.809 -16.333 1.00 82.00 198 PHE A C 1
ATOM 1646 O O . PHE A 1 198 ? -3.985 -6.712 -16.219 1.00 82.00 198 PHE A O 1
ATOM 1653 N N . TYR A 1 199 ? -4.970 -8.530 -15.294 1.00 83.00 199 TYR A N 1
ATOM 1654 C CA . TYR A 1 199 ? -4.681 -8.217 -13.907 1.00 83.00 199 TYR A CA 1
ATOM 1655 C C . TYR A 1 199 ? -3.398 -8.938 -13.452 1.00 83.00 199 TYR A C 1
ATOM 1657 O O . TYR A 1 199 ? -3.239 -10.136 -13.697 1.00 83.00 199 TYR A O 1
ATOM 1665 N N . PRO A 1 200 ? -2.476 -8.249 -12.767 1.00 84.94 200 PRO A N 1
ATOM 1666 C CA . PRO A 1 200 ? -2.591 -6.867 -12.323 1.00 84.94 200 PRO A CA 1
ATOM 1667 C C . PRO A 1 200 ? -2.357 -5.864 -13.469 1.00 84.94 200 PRO A C 1
ATOM 1669 O O . PRO A 1 200 ? -1.606 -6.125 -14.413 1.00 84.94 200 PRO A O 1
ATOM 1672 N N . PHE A 1 201 ? -3.001 -4.703 -13.384 1.00 84.38 201 PHE A N 1
ATOM 1673 C CA . PHE A 1 201 ? -2.932 -3.648 -14.382 1.00 84.38 201 PHE A CA 1
ATOM 1674 C C . PHE A 1 201 ? -1.498 -3.153 -14.597 1.00 84.38 201 PHE A C 1
ATOM 1676 O O . PHE A 1 201 ? -0.768 -2.837 -13.657 1.00 84.38 201 PHE A O 1
ATOM 1683 N N . ALA A 1 202 ? -1.122 -3.012 -15.869 1.00 82.06 202 ALA A N 1
ATOM 1684 C CA . ALA A 1 202 ? 0.183 -2.509 -16.276 1.00 82.06 202 ALA A CA 1
ATOM 1685 C C . ALA A 1 202 ? 0.061 -1.284 -17.190 1.00 82.06 202 ALA A C 1
ATOM 1687 O O . ALA A 1 202 ? -0.823 -1.175 -18.058 1.00 82.06 202 ALA A O 1
ATOM 1688 N N . ASN A 1 203 ? 1.002 -0.362 -17.018 1.00 77.31 203 ASN A N 1
ATOM 1689 C CA . ASN A 1 203 ? 1.121 0.814 -17.860 1.00 77.31 203 ASN A CA 1
ATOM 1690 C C . ASN A 1 203 ? 2.260 0.638 -18.878 1.00 77.31 203 ASN A C 1
ATOM 1692 O O . ASN A 1 203 ? 3.289 0.045 -18.580 1.00 77.31 203 ASN A O 1
ATOM 1696 N N . ALA A 1 204 ? 2.048 1.126 -20.100 1.00 74.81 204 ALA A N 1
ATOM 1697 C CA . ALA A 1 204 ? 3.007 1.038 -21.208 1.00 74.81 204 ALA A CA 1
ATOM 1698 C C . ALA A 1 204 ? 3.435 2.423 -21.719 1.00 74.81 204 ALA A C 1
ATOM 1700 O O . ALA A 1 204 ? 4.189 2.527 -22.682 1.00 74.81 204 ALA A O 1
ATOM 1701 N N . ARG A 1 205 ? 2.886 3.493 -21.134 1.00 71.62 205 ARG A N 1
ATOM 1702 C CA . ARG A 1 205 ? 3.169 4.883 -21.492 1.00 71.62 205 ARG A CA 1
ATOM 1703 C C . ARG A 1 205 ? 3.370 5.687 -20.219 1.00 71.62 205 ARG A C 1
ATOM 1705 O O . ARG A 1 205 ? 2.764 5.373 -19.207 1.00 71.62 205 ARG A O 1
ATOM 1712 N N . SER A 1 206 ? 4.159 6.745 -20.301 1.00 76.19 206 SER A N 1
ATOM 1713 C CA . SER A 1 206 ? 4.342 7.698 -19.205 1.00 76.19 206 SER A CA 1
ATOM 1714 C C . SER A 1 206 ? 3.560 8.983 -19.479 1.00 76.19 206 SER A C 1
ATOM 1716 O O . SER A 1 206 ? 3.278 9.310 -20.633 1.00 76.19 206 SER A O 1
ATOM 1718 N N . GLY A 1 207 ? 3.225 9.721 -18.421 1.00 76.81 207 GLY A N 1
ATOM 1719 C CA . GLY A 1 207 ? 2.497 10.990 -18.491 1.00 76.81 207 GLY A CA 1
ATOM 1720 C C . GLY A 1 207 ? 1.312 11.045 -17.529 1.00 76.81 207 GLY A C 1
ATOM 1721 O O 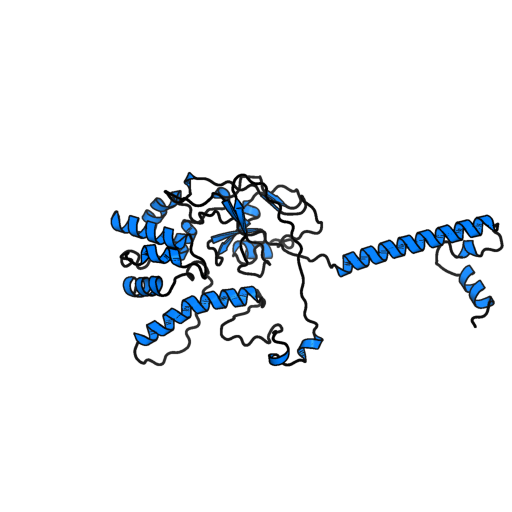. GLY A 1 207 ? 0.866 10.018 -17.021 1.00 76.81 207 GLY A O 1
ATOM 1722 N N . GLU A 1 208 ? 0.795 12.249 -17.307 1.00 76.81 208 GLU A N 1
ATOM 1723 C CA . GLU A 1 208 ? -0.231 12.569 -16.301 1.00 76.81 208 GLU A CA 1
ATOM 1724 C C . GLU A 1 208 ? -1.507 11.715 -16.420 1.00 76.81 208 GLU A C 1
ATOM 1726 O O . GLU A 1 208 ? -2.006 11.197 -15.427 1.00 76.81 208 GLU A O 1
ATOM 1731 N N . ASN A 1 209 ? -1.965 11.450 -17.647 1.00 82.38 209 ASN A N 1
ATOM 1732 C CA . ASN A 1 209 ? -3.182 10.667 -17.915 1.00 82.38 209 ASN A CA 1
ATOM 1733 C C . ASN A 1 209 ? -2.931 9.169 -18.135 1.00 82.38 209 ASN A C 1
ATOM 1735 O O . ASN A 1 209 ? -3.824 8.441 -18.568 1.00 82.38 209 ASN A O 1
ATOM 1739 N N . SER A 1 210 ? -1.702 8.700 -17.914 1.00 83.38 210 SER A N 1
ATOM 1740 C CA . SER A 1 210 ? -1.352 7.289 -18.113 1.00 83.38 210 SER A CA 1
ATOM 1741 C C . SER A 1 210 ? -1.520 6.443 -16.847 1.00 83.38 210 SER A C 1
ATOM 1743 O O . SER A 1 210 ? -1.630 5.226 -16.953 1.00 83.38 210 SER A O 1
ATOM 1745 N N . GLY A 1 211 ? -1.545 7.072 -15.670 1.00 85.19 211 GLY A N 1
ATOM 1746 C CA . GLY A 1 211 ? -1.657 6.396 -14.380 1.00 85.19 211 GLY A CA 1
ATOM 1747 C C . GLY A 1 211 ? -3.091 6.256 -13.872 1.00 85.19 211 GLY A C 1
ATOM 1748 O O . GLY A 1 211 ? -4.058 6.372 -14.631 1.00 85.19 211 GLY A O 1
ATOM 1749 N N . ILE A 1 212 ? -3.185 5.997 -12.568 1.00 88.31 212 ILE A N 1
ATOM 1750 C CA . ILE A 1 212 ? -4.422 6.097 -11.801 1.00 88.31 212 ILE A CA 1
ATOM 1751 C C . ILE A 1 212 ? -4.669 7.567 -11.449 1.00 88.31 212 ILE A C 1
ATOM 1753 O O . ILE A 1 212 ? -3.739 8.301 -11.114 1.00 88.31 212 ILE A O 1
ATOM 1757 N N . GLN A 1 213 ? -5.919 7.994 -11.531 1.00 91.19 213 GLN A N 1
ATOM 1758 C CA . GLN A 1 213 ? -6.386 9.282 -11.036 1.00 91.19 213 GLN A CA 1
ATOM 1759 C C . GLN A 1 213 ? -7.626 9.012 -10.201 1.00 91.19 213 GLN A C 1
ATOM 1761 O O . GLN A 1 213 ? -8.525 8.307 -10.656 1.00 91.19 213 GLN A O 1
ATOM 1766 N N . VAL A 1 214 ? -7.654 9.545 -8.986 1.00 91.38 214 VAL A N 1
ATOM 1767 C CA . VAL A 1 214 ? -8.761 9.363 -8.048 1.00 91.38 214 VAL A CA 1
ATOM 1768 C C . VAL A 1 214 ? -9.074 10.680 -7.366 1.00 91.38 214 VAL A C 1
ATOM 1770 O O . VAL A 1 214 ? -8.170 11.466 -7.077 1.00 91.38 214 VAL A O 1
ATOM 1773 N N . VAL A 1 215 ? -10.352 10.899 -7.082 1.00 91.81 215 VAL A N 1
ATOM 1774 C CA . VAL A 1 215 ? -10.803 11.961 -6.184 1.00 91.81 215 VAL A CA 1
ATOM 1775 C C . VAL A 1 215 ? -11.262 11.310 -4.892 1.00 91.81 215 VAL A C 1
ATOM 1777 O O . VAL A 1 215 ? -12.097 10.406 -4.901 1.00 91.81 215 VAL A O 1
ATOM 1780 N N . ILE A 1 216 ? -10.675 11.761 -3.790 1.00 89.75 216 ILE A N 1
ATOM 1781 C CA . ILE A 1 216 ? -10.926 11.224 -2.458 1.00 89.75 216 ILE A CA 1
ATOM 1782 C C . ILE A 1 216 ? -11.745 12.239 -1.681 1.00 89.75 216 ILE A C 1
ATOM 1784 O O . ILE A 1 216 ? -11.384 13.417 -1.616 1.00 89.75 216 ILE A O 1
ATOM 1788 N N . SER A 1 217 ? -12.838 11.762 -1.102 1.00 86.88 217 SER A N 1
ATOM 1789 C CA . SER A 1 217 ? -13.704 12.529 -0.223 1.00 86.88 217 SER A CA 1
ATOM 1790 C C . SER A 1 217 ? -13.276 12.289 1.221 1.00 86.88 217 SER A C 1
ATOM 1792 O O . SER A 1 217 ? -13.029 11.153 1.623 1.00 86.88 217 SER A O 1
ATOM 1794 N N . ILE A 1 218 ? -13.125 13.368 1.987 1.00 84.81 218 ILE A N 1
ATOM 1795 C CA . ILE A 1 218 ? -12.828 13.314 3.421 1.00 84.81 218 ILE A CA 1
ATOM 1796 C C . ILE A 1 218 ? -14.045 13.888 4.127 1.00 84.81 218 ILE A C 1
ATOM 1798 O O . ILE A 1 218 ? -14.381 15.060 3.943 1.00 84.81 218 ILE A O 1
ATOM 1802 N N . ASP A 1 219 ? -14.717 13.035 4.890 1.00 84.88 219 ASP A N 1
ATOM 1803 C CA . ASP A 1 219 ? -15.934 13.378 5.609 1.00 84.88 219 ASP A CA 1
ATOM 1804 C C . ASP A 1 219 ? -15.612 13.579 7.088 1.00 84.88 219 ASP A C 1
ATOM 1806 O O . ASP A 1 219 ? -15.324 12.623 7.811 1.00 84.88 219 ASP A O 1
ATOM 1810 N N . SER A 1 220 ? -15.696 14.832 7.538 1.00 81.94 220 SER A N 1
ATOM 1811 C CA . SER A 1 220 ? -15.399 15.204 8.920 1.00 81.94 220 SER A CA 1
ATOM 1812 C C . SER A 1 220 ? -16.335 14.549 9.943 1.00 81.94 220 SER A C 1
ATOM 1814 O O . SER A 1 220 ? -15.995 14.480 11.121 1.00 81.94 220 SER A O 1
ATOM 1816 N N . SER A 1 221 ? -17.507 14.055 9.522 1.00 83.94 221 SER A N 1
ATOM 1817 C CA . SER A 1 221 ? -18.447 13.357 10.409 1.00 83.94 221 SER A CA 1
ATOM 1818 C C . SER A 1 221 ? -17.988 11.953 10.809 1.00 83.94 221 SER A C 1
ATOM 1820 O O . SER A 1 221 ? -18.406 11.454 11.853 1.00 83.94 221 SER A O 1
ATOM 1822 N N . LYS A 1 222 ? -17.100 11.341 10.018 1.00 85.56 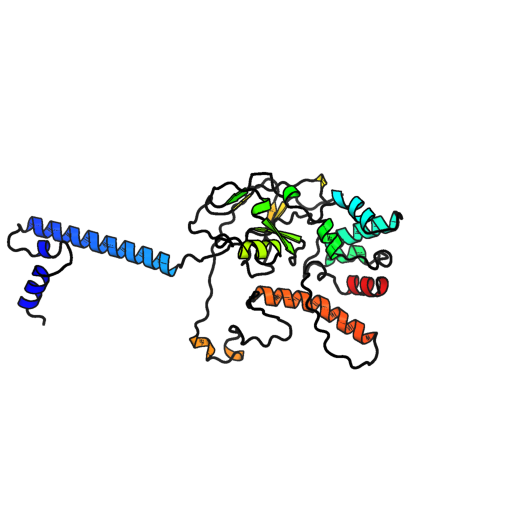222 LYS A N 1
ATOM 1823 C CA . LYS A 1 222 ? -16.553 9.997 10.258 1.00 85.56 222 LYS A CA 1
ATOM 1824 C C . LYS A 1 222 ? -15.252 10.027 11.057 1.00 85.56 222 LYS A C 1
ATOM 1826 O O . LYS A 1 222 ? -14.695 8.977 11.374 1.00 85.56 222 LYS A O 1
ATOM 1831 N N . GLU A 1 223 ? -14.755 11.220 11.359 1.00 82.94 223 GLU A N 1
ATOM 1832 C CA . GLU A 1 223 ? -13.526 11.415 12.111 1.00 82.94 223 GLU A CA 1
ATOM 1833 C C . GLU A 1 223 ? -13.731 11.264 13.610 1.00 82.94 223 GLU A C 1
ATOM 1835 O O . GLU A 1 223 ? -14.835 11.401 14.148 1.00 82.94 223 GLU A O 1
ATOM 1840 N N . ARG A 1 224 ? -12.617 11.046 14.308 1.00 83.31 224 ARG A N 1
ATOM 1841 C CA . ARG A 1 224 ? -12.624 11.025 15.758 1.00 83.31 224 ARG A CA 1
ATOM 1842 C C . ARG A 1 224 ? -13.161 12.347 16.328 1.00 83.31 224 ARG A C 1
ATOM 1844 O O . ARG A 1 224 ? -12.696 13.420 15.932 1.00 83.31 224 ARG A O 1
ATOM 1851 N N . PRO A 1 225 ? -14.051 12.308 17.337 1.00 79.88 225 PRO A N 1
ATOM 1852 C CA . PRO A 1 225 ? -14.422 13.507 18.077 1.00 79.88 225 PRO A CA 1
ATOM 1853 C C . PRO A 1 225 ? -13.185 14.210 18.657 1.00 79.88 225 PRO A C 1
ATOM 1855 O O . PRO A 1 225 ? -12.312 13.558 19.227 1.00 79.88 225 PRO A O 1
ATOM 1858 N N . GLU A 1 226 ? -13.130 15.538 18.533 1.00 76.62 226 GLU A N 1
ATOM 1859 C CA . GLU A 1 226 ? -12.001 16.367 18.999 1.00 76.62 226 GLU A CA 1
ATOM 1860 C C . GLU A 1 226 ? -10.655 16.049 18.316 1.00 76.62 226 GLU A C 1
ATOM 1862 O O . GLU A 1 226 ? -9.589 16.285 18.884 1.00 76.62 226 GLU A O 1
ATOM 1867 N N . ASN A 1 227 ? -10.688 15.556 17.072 1.00 74.19 227 ASN A N 1
ATOM 1868 C CA . ASN A 1 227 ? -9.489 15.421 16.253 1.00 74.19 227 ASN A CA 1
ATOM 1869 C C . ASN A 1 227 ? -8.806 16.793 16.047 1.00 74.19 227 ASN A C 1
ATOM 1871 O O . ASN A 1 227 ? -9.436 17.784 15.669 1.00 74.19 227 ASN A O 1
ATOM 1875 N N . HIS A 1 228 ? -7.506 16.862 16.334 1.00 75.88 228 HIS A N 1
ATOM 1876 C CA . HIS A 1 228 ? -6.674 18.060 16.145 1.00 75.88 228 HIS A CA 1
ATOM 1877 C C . HIS A 1 228 ? -5.646 17.894 15.027 1.00 75.88 228 HIS A C 1
ATOM 1879 O O . HIS A 1 228 ? -4.893 18.828 14.729 1.00 75.88 228 HIS A O 1
ATOM 1885 N N . ASP A 1 229 ? -5.593 16.708 14.433 1.00 77.00 229 ASP A N 1
ATOM 1886 C CA . ASP A 1 229 ? -4.687 16.423 13.345 1.00 77.00 229 ASP A CA 1
ATOM 1887 C C . ASP A 1 229 ? -5.203 17.019 12.033 1.00 77.00 229 ASP A C 1
ATOM 1889 O O . ASP A 1 229 ? -6.400 17.242 11.862 1.00 77.00 229 ASP A O 1
ATOM 1893 N N . PRO A 1 230 ? -4.301 17.348 11.096 1.00 82.25 230 PRO A N 1
ATOM 1894 C CA . PRO A 1 230 ? -4.707 17.904 9.820 1.00 82.25 230 PRO A CA 1
ATOM 1895 C C . PRO A 1 230 ? -5.478 16.880 8.982 1.00 82.25 230 PRO A C 1
ATOM 1897 O O . PRO A 1 230 ? -5.004 15.763 8.785 1.00 82.25 230 PRO A O 1
ATOM 1900 N N . ASP A 1 231 ? -6.576 17.325 8.377 1.00 85.06 231 ASP A N 1
ATOM 1901 C CA . ASP A 1 231 ? -7.337 16.527 7.418 1.00 85.06 231 ASP A CA 1
ATOM 1902 C C . ASP A 1 231 ? -6.464 16.125 6.223 1.00 85.06 231 ASP A C 1
ATOM 1904 O O . ASP A 1 231 ? -5.753 16.941 5.608 1.00 85.06 231 ASP A O 1
ATOM 1908 N N . GLY A 1 232 ? -6.530 14.849 5.866 1.00 85.94 232 GLY A N 1
ATOM 1909 C CA . GLY A 1 232 ? -5.786 14.308 4.744 1.00 85.94 232 GLY A CA 1
ATOM 1910 C C . GLY A 1 232 ? -5.743 12.793 4.735 1.00 85.94 232 GLY A C 1
ATOM 1911 O O . GLY A 1 232 ? -6.374 12.118 5.552 1.00 85.94 232 GLY A O 1
ATOM 1912 N N . ILE A 1 233 ? -4.952 12.279 3.801 1.00 85.12 233 ILE A N 1
ATOM 1913 C CA . ILE A 1 233 ? -4.689 10.856 3.668 1.00 85.12 233 ILE A CA 1
ATOM 1914 C C . ILE A 1 233 ? -3.198 10.555 3.775 1.00 85.12 233 ILE A C 1
ATOM 1916 O O . ILE A 1 233 ? -2.353 11.322 3.329 1.00 85.12 233 ILE A O 1
ATOM 1920 N N . TRP A 1 234 ? -2.846 9.403 4.313 1.00 82.75 234 TRP A N 1
ATOM 1921 C CA . TRP A 1 234 ? -1.598 8.742 3.994 1.00 82.75 234 TRP A CA 1
ATOM 1922 C C . TRP A 1 234 ? -1.769 8.016 2.671 1.00 82.75 234 TRP A C 1
ATOM 1924 O O . TRP A 1 234 ? -2.846 7.515 2.405 1.00 82.75 234 TRP A O 1
ATOM 1934 N N . MET A 1 235 ? -0.719 7.973 1.866 1.00 85.00 235 MET A N 1
ATOM 1935 C CA . MET A 1 235 ? -0.613 7.217 0.626 1.00 85.00 235 MET A CA 1
ATOM 1936 C C . MET A 1 235 ? 0.665 6.394 0.695 1.00 85.00 235 MET A C 1
ATOM 1938 O O . MET A 1 235 ? 1.726 6.925 1.028 1.00 85.00 235 MET A O 1
ATOM 1942 N N . MET A 1 236 ? 0.591 5.113 0.363 1.00 81.94 236 MET A N 1
ATOM 1943 C CA . MET A 1 236 ? 1.755 4.239 0.255 1.00 81.94 236 MET A CA 1
ATOM 1944 C C . MET A 1 236 ? 1.911 3.794 -1.202 1.00 81.94 236 MET A C 1
ATOM 1946 O O . MET A 1 236 ? 0.937 3.504 -1.887 1.00 81.94 236 MET A O 1
ATOM 1950 N N . ILE A 1 237 ? 3.146 3.799 -1.706 1.00 83.19 237 ILE A N 1
ATOM 1951 C CA . ILE A 1 237 ? 3.475 3.293 -3.043 1.00 83.19 237 ILE A CA 1
ATOM 1952 C C . ILE A 1 237 ? 4.435 2.135 -2.834 1.00 83.19 237 ILE A C 1
ATOM 1954 O O . ILE A 1 237 ? 5.527 2.336 -2.304 1.00 83.19 237 ILE A O 1
ATOM 1958 N N . LYS A 1 238 ? 4.022 0.938 -3.244 1.00 81.19 238 LYS A N 1
ATOM 1959 C CA . LYS A 1 238 ? 4.762 -0.298 -2.987 1.00 81.19 238 LYS A CA 1
ATOM 1960 C C . LYS A 1 238 ? 4.756 -1.226 -4.196 1.00 81.19 238 LYS A C 1
ATOM 1962 O O . LYS A 1 238 ? 3.951 -1.082 -5.119 1.00 81.19 238 LYS A O 1
ATOM 1967 N N . HIS A 1 239 ? 5.677 -2.184 -4.191 1.00 79.00 239 HIS A N 1
ATOM 1968 C CA . HIS A 1 239 ? 5.622 -3.303 -5.122 1.00 79.00 239 HIS A CA 1
ATOM 1969 C C . HIS A 1 239 ? 4.408 -4.194 -4.780 1.00 79.00 239 HIS A C 1
ATOM 1971 O O . HIS A 1 239 ? 4.099 -4.353 -3.605 1.00 79.00 239 HIS A O 1
ATOM 1977 N N . PRO A 1 240 ? 3.715 -4.812 -5.748 1.00 78.62 240 PRO A N 1
ATOM 1978 C CA . PRO A 1 240 ? 2.520 -5.624 -5.482 1.00 78.62 240 PRO A CA 1
ATOM 1979 C C . PRO A 1 240 ? 2.788 -6.833 -4.595 1.00 78.62 240 PRO A C 1
ATOM 1981 O O . PRO A 1 240 ? 1.908 -7.239 -3.859 1.00 78.62 240 PRO A O 1
ATOM 1984 N N . PHE A 1 241 ? 3.996 -7.397 -4.644 1.00 76.81 241 PHE A N 1
ATOM 1985 C CA . PHE A 1 241 ? 4.409 -8.470 -3.735 1.00 76.81 241 PHE A CA 1
ATOM 1986 C C . PHE A 1 241 ? 4.989 -7.939 -2.418 1.00 76.81 241 PHE A C 1
ATOM 1988 O O . PHE A 1 241 ? 5.460 -8.726 -1.614 1.00 76.81 241 PHE A O 1
ATOM 1995 N N . GLU A 1 242 ? 4.995 -6.630 -2.177 1.00 77.81 242 GLU A N 1
ATOM 1996 C CA . GLU A 1 242 ? 5.475 -6.043 -0.927 1.00 77.81 242 GLU A CA 1
ATOM 1997 C C . GLU A 1 242 ? 4.313 -5.796 0.038 1.00 77.81 242 GLU A C 1
ATOM 1999 O O . GLU A 1 242 ? 3.260 -5.302 -0.359 1.00 77.81 242 GLU A O 1
ATOM 2004 N N . TRP A 1 243 ? 4.479 -6.123 1.318 1.00 75.75 243 TRP A N 1
ATOM 2005 C CA . TRP A 1 243 ? 3.415 -5.950 2.313 1.00 75.75 243 TRP A CA 1
ATOM 2006 C C . TRP A 1 243 ? 3.231 -4.494 2.737 1.00 75.75 243 TRP A C 1
ATOM 2008 O O . TRP A 1 243 ? 2.102 -4.020 2.848 1.00 75.75 243 TRP A O 1
ATOM 2018 N N . SER A 1 244 ? 4.329 -3.771 2.952 1.00 76.69 244 SER A N 1
ATOM 2019 C CA . SER A 1 244 ? 4.307 -2.415 3.496 1.00 76.69 244 SER A CA 1
ATOM 2020 C C . SER A 1 244 ? 5.558 -1.641 3.102 1.00 76.69 244 SER A C 1
ATOM 2022 O O . SER A 1 244 ? 6.658 -2.191 3.089 1.00 76.69 244 SER A O 1
ATOM 2024 N N . GLU A 1 245 ? 5.374 -0.351 2.842 1.00 78.94 245 GLU A N 1
ATOM 2025 C CA . GLU A 1 245 ? 6.417 0.620 2.535 1.00 78.94 245 GLU A CA 1
ATOM 2026 C C . GLU A 1 245 ? 6.132 1.935 3.280 1.00 78.94 245 GLU A C 1
ATOM 2028 O O . GLU A 1 245 ? 5.099 2.127 3.925 1.00 78.94 245 GLU A O 1
ATOM 2033 N N . GLN A 1 246 ? 7.057 2.882 3.211 1.00 77.38 246 GLN A N 1
ATOM 2034 C CA . GLN A 1 246 ? 6.876 4.209 3.765 1.00 77.38 246 GLN A CA 1
ATOM 2035 C C . GLN A 1 246 ? 5.648 4.915 3.165 1.00 77.38 246 GLN A C 1
ATOM 2037 O O . GLN A 1 246 ? 5.514 5.069 1.952 1.00 77.38 246 GLN A O 1
ATOM 2042 N N . SER A 1 247 ? 4.782 5.410 4.049 1.00 80.31 247 SER A N 1
ATOM 2043 C CA . SER A 1 247 ? 3.616 6.214 3.686 1.00 80.31 247 SER A CA 1
ATOM 2044 C C . SER A 1 247 ? 3.926 7.715 3.659 1.00 80.31 247 SER A C 1
ATOM 2046 O O . SER A 1 247 ? 4.651 8.218 4.523 1.00 80.31 247 SER A O 1
ATOM 2048 N N . PHE A 1 248 ? 3.281 8.445 2.755 1.00 81.62 248 PHE A N 1
ATOM 2049 C CA . PHE A 1 248 ? 3.367 9.896 2.586 1.00 81.62 248 PHE A CA 1
ATOM 2050 C C . PHE A 1 248 ? 2.027 10.545 2.907 1.00 81.62 248 PHE A C 1
ATOM 2052 O O . PHE A 1 248 ? 0.996 10.047 2.475 1.00 81.62 248 PHE A O 1
ATOM 2059 N N . PHE A 1 249 ? 2.029 11.652 3.643 1.00 84.75 249 PHE A N 1
ATOM 2060 C CA . PHE A 1 249 ? 0.799 12.373 3.959 1.00 84.75 249 PHE A CA 1
ATOM 2061 C C . PHE A 1 249 ? 0.456 13.388 2.862 1.00 84.75 249 PHE A C 1
ATOM 2063 O O . PHE A 1 249 ? 1.294 14.213 2.491 1.00 84.75 249 PHE A O 1
ATOM 2070 N N . ILE A 1 250 ? -0.781 13.344 2.381 1.00 86.69 250 ILE A N 1
ATOM 2071 C CA . ILE A 1 250 ? -1.384 14.262 1.422 1.00 86.69 250 ILE A CA 1
ATOM 2072 C C . ILE A 1 250 ? -2.488 15.018 2.149 1.00 86.69 250 ILE A C 1
ATOM 2074 O O . ILE A 1 250 ? -3.424 14.425 2.680 1.00 86.69 250 ILE A O 1
ATOM 2078 N N . ARG A 1 251 ? -2.380 16.344 2.163 1.00 89.44 251 ARG A N 1
ATOM 2079 C CA . ARG A 1 251 ? -3.351 17.212 2.829 1.00 89.44 251 ARG A CA 1
ATOM 2080 C C . ARG A 1 251 ? -4.647 17.304 2.023 1.00 89.44 251 ARG A C 1
ATOM 2082 O O . ARG A 1 251 ? -4.605 17.392 0.794 1.00 89.44 251 ARG A O 1
ATOM 2089 N N . ALA A 1 252 ? -5.777 17.371 2.721 1.00 89.44 252 ALA A N 1
ATOM 2090 C CA . ALA A 1 252 ? -7.072 17.666 2.121 1.00 89.44 252 ALA A CA 1
ATOM 2091 C C . ALA A 1 252 ? -7.053 18.986 1.321 1.00 89.44 252 ALA A C 1
ATOM 2093 O O . ALA A 1 252 ? -6.307 19.918 1.635 1.00 89.44 252 ALA A O 1
ATOM 2094 N N . GLY A 1 253 ? -7.877 19.069 0.272 1.00 89.94 253 GLY A N 1
ATOM 2095 C CA . GLY A 1 253 ? -7.980 20.262 -0.578 1.00 89.94 253 GLY A CA 1
ATOM 2096 C C . GLY A 1 253 ? -6.762 20.518 -1.474 1.00 89.94 253 GLY A C 1
ATOM 2097 O O . GLY A 1 253 ? -6.592 21.633 -1.968 1.00 89.94 253 GLY A O 1
ATOM 2098 N N . THR A 1 254 ? -5.907 19.511 -1.678 1.00 92.31 254 THR A N 1
ATOM 2099 C CA . THR A 1 254 ? -4.757 19.588 -2.586 1.00 92.31 254 THR A CA 1
ATOM 2100 C C . THR A 1 254 ? -4.902 18.616 -3.749 1.00 92.31 254 THR A C 1
ATOM 2102 O O . THR A 1 254 ? -5.446 17.525 -3.601 1.00 92.31 254 THR A O 1
ATOM 2105 N N . GLU A 1 255 ? -4.378 19.007 -4.906 1.00 91.94 255 GLU A N 1
ATOM 2106 C CA . GLU A 1 255 ? -4.157 18.108 -6.034 1.00 91.94 255 GLU A CA 1
ATOM 2107 C C . GLU A 1 255 ? -2.697 17.644 -5.995 1.00 91.94 255 GLU A C 1
ATOM 2109 O O . GLU A 1 255 ? -1.774 18.459 -6.060 1.00 91.94 255 GLU A O 1
ATOM 2114 N N . THR A 1 256 ? -2.478 16.336 -5.835 1.00 89.25 256 THR A N 1
ATOM 2115 C CA . THR A 1 256 ? -1.136 15.760 -5.680 1.00 89.25 256 THR A CA 1
ATOM 2116 C C . THR A 1 256 ? -0.824 14.811 -6.828 1.00 89.25 256 THR A C 1
ATOM 2118 O O . THR A 1 256 ? -1.449 13.766 -6.973 1.00 89.25 256 THR A O 1
ATOM 2121 N N . SER A 1 257 ? 0.195 15.154 -7.618 1.00 88.94 257 SER A N 1
ATOM 2122 C CA . SER A 1 257 ? 0.732 14.293 -8.676 1.00 88.94 257 SER A CA 1
ATOM 2123 C C . SER A 1 257 ? 1.967 13.535 -8.188 1.00 88.94 257 SER A C 1
ATOM 2125 O O . SER A 1 257 ? 3.005 14.139 -7.911 1.00 88.94 257 SER A O 1
ATOM 2127 N N . ALA A 1 258 ? 1.880 12.206 -8.120 1.00 83.81 258 ALA A N 1
ATOM 2128 C CA . ALA A 1 258 ? 3.003 11.341 -7.763 1.00 83.81 258 ALA A CA 1
ATOM 2129 C C . ALA A 1 258 ? 3.684 10.779 -9.023 1.00 83.81 258 ALA A C 1
ATOM 2131 O O . ALA A 1 258 ? 3.166 9.881 -9.686 1.00 83.81 258 ALA A O 1
ATOM 2132 N N . VAL A 1 259 ? 4.868 11.302 -9.358 1.00 83.31 259 VAL A N 1
ATOM 2133 C CA . VAL A 1 259 ? 5.680 10.780 -10.470 1.00 83.31 259 VAL A CA 1
ATOM 2134 C C . VAL A 1 259 ? 6.444 9.547 -10.001 1.00 83.31 259 VAL A C 1
ATOM 2136 O O . VAL A 1 259 ? 7.338 9.646 -9.161 1.00 83.31 259 VAL A O 1
ATOM 2139 N N . ILE A 1 260 ? 6.120 8.386 -10.569 1.00 78.06 260 ILE A N 1
ATOM 2140 C CA . ILE A 1 260 ? 6.782 7.125 -10.225 1.00 78.06 260 ILE A CA 1
ATOM 2141 C C . ILE A 1 260 ? 7.894 6.814 -11.227 1.00 78.06 260 ILE A C 1
ATOM 2143 O O . ILE A 1 260 ? 7.667 6.757 -12.434 1.00 78.06 260 ILE A O 1
ATOM 2147 N N . SER A 1 261 ? 9.095 6.557 -10.709 1.00 79.81 261 SER A N 1
ATOM 2148 C CA . SER A 1 261 ? 10.239 6.056 -11.474 1.00 79.81 261 SER A CA 1
ATOM 2149 C C . SER A 1 261 ? 10.693 4.718 -10.874 1.00 79.81 261 SER A C 1
ATOM 2151 O O . SER A 1 261 ? 11.390 4.719 -9.853 1.00 79.81 261 SER A O 1
ATOM 2153 N N . PRO A 1 262 ? 10.258 3.572 -11.436 1.00 75.56 262 PRO A N 1
ATOM 2154 C CA . PRO A 1 262 ? 10.622 2.264 -10.908 1.00 75.56 262 PRO A CA 1
ATOM 2155 C C . PRO A 1 262 ? 12.121 2.011 -11.097 1.00 75.56 262 PRO A C 1
ATOM 2157 O O . PRO A 1 262 ? 12.707 2.381 -12.113 1.00 75.56 262 PRO A O 1
ATOM 2160 N N . LYS A 1 263 ? 12.746 1.360 -10.113 1.00 72.31 263 LYS A N 1
ATOM 2161 C CA . LYS A 1 263 ? 14.149 0.937 -10.178 1.00 72.31 263 LYS A CA 1
ATOM 2162 C C . LYS A 1 263 ? 14.225 -0.567 -9.991 1.00 72.31 263 LYS A C 1
ATOM 2164 O O . LYS A 1 263 ? 13.958 -1.063 -8.901 1.00 72.31 263 LYS A O 1
ATOM 2169 N N . LEU A 1 264 ? 14.620 -1.278 -11.040 1.00 71.25 264 LEU A N 1
ATOM 2170 C CA . LEU A 1 264 ? 14.900 -2.703 -10.957 1.00 71.25 264 LEU A CA 1
ATOM 2171 C C . LEU A 1 264 ? 16.361 -2.907 -10.550 1.00 71.25 264 LEU A C 1
ATOM 2173 O O . LEU A 1 264 ? 17.268 -2.353 -11.168 1.00 71.25 264 LEU A O 1
ATOM 2177 N N . THR A 1 265 ? 16.582 -3.699 -9.505 1.00 70.25 265 THR A N 1
ATOM 2178 C CA . THR A 1 265 ? 17.923 -4.127 -9.091 1.00 70.25 265 THR A CA 1
ATOM 2179 C C . THR A 1 265 ? 17.992 -5.640 -9.213 1.00 70.25 265 THR A C 1
ATOM 2181 O O . THR A 1 265 ? 17.275 -6.341 -8.507 1.00 70.25 265 THR A O 1
ATOM 2184 N N . THR A 1 266 ? 18.843 -6.140 -10.104 1.00 70.62 266 THR A N 1
ATOM 2185 C CA . THR A 1 266 ? 19.076 -7.576 -10.301 1.00 70.62 266 THR A CA 1
ATOM 2186 C C . THR A 1 266 ? 20.494 -7.939 -9.888 1.00 70.62 266 THR A C 1
ATOM 2188 O O . THR A 1 266 ? 21.428 -7.174 -10.128 1.00 70.62 266 THR A O 1
ATOM 2191 N N . SER A 1 267 ? 20.660 -9.123 -9.304 1.00 71.81 267 SER A N 1
ATOM 2192 C CA . SER A 1 267 ? 21.982 -9.704 -9.065 1.00 71.81 267 SER A CA 1
ATOM 2193 C C . SER A 1 267 ? 22.369 -10.587 -10.246 1.00 71.81 267 SER A C 1
ATOM 2195 O O . SER A 1 267 ? 21.530 -11.314 -10.769 1.00 71.81 267 SER A O 1
ATOM 2197 N N . ASP A 1 268 ? 23.632 -10.528 -10.664 1.00 78.88 268 ASP A N 1
ATOM 2198 C CA . ASP A 1 268 ? 24.164 -11.433 -11.683 1.00 78.88 268 ASP A CA 1
ATOM 2199 C C . ASP A 1 268 ? 24.272 -12.854 -11.102 1.00 78.88 268 ASP A C 1
ATOM 2201 O O . ASP A 1 268 ? 24.796 -13.034 -9.998 1.00 78.88 268 ASP A O 1
ATOM 2205 N N . GLU A 1 269 ? 23.794 -13.864 -11.834 1.00 80.56 269 GLU A N 1
ATOM 2206 C CA . GLU A 1 269 ? 23.824 -15.270 -11.400 1.00 80.56 269 GLU A CA 1
ATOM 2207 C C . GLU A 1 269 ? 25.247 -15.751 -11.078 1.00 80.56 269 GLU A C 1
ATOM 2209 O O . GLU A 1 269 ? 25.442 -16.595 -10.203 1.00 80.56 269 GLU A O 1
ATOM 2214 N N . SER A 1 270 ? 26.271 -15.176 -11.718 1.00 80.19 270 SER A N 1
ATOM 2215 C CA . SER A 1 270 ? 27.676 -15.503 -11.443 1.00 80.19 270 SER A CA 1
ATOM 2216 C C . SER A 1 270 ? 28.103 -15.210 -9.997 1.00 80.19 270 SER A C 1
ATOM 2218 O O . SER A 1 270 ? 29.053 -15.820 -9.497 1.00 80.19 270 SER A O 1
ATOM 2220 N N . ILE A 1 271 ? 27.385 -14.328 -9.292 1.00 81.50 271 ILE A N 1
ATOM 2221 C CA . ILE A 1 271 ? 27.644 -13.984 -7.889 1.00 81.50 271 ILE A CA 1
ATOM 2222 C C . ILE A 1 271 ? 27.179 -15.100 -6.939 1.00 81.50 271 ILE A C 1
ATOM 2224 O O . ILE A 1 271 ? 27.680 -15.172 -5.817 1.00 81.50 271 ILE A O 1
ATOM 2228 N N . ALA A 1 272 ? 26.318 -16.029 -7.375 1.00 81.25 272 ALA A N 1
ATOM 2229 C CA . ALA A 1 272 ? 25.880 -17.171 -6.560 1.00 81.25 272 ALA A CA 1
ATOM 2230 C C . ALA A 1 272 ? 27.044 -18.067 -6.100 1.00 81.25 272 ALA A C 1
ATOM 2232 O O . ALA A 1 272 ? 26.971 -18.694 -5.046 1.00 81.25 272 ALA A O 1
ATOM 2233 N N . VAL A 1 273 ? 28.162 -18.063 -6.837 1.00 85.62 273 VAL A N 1
ATOM 2234 C CA . VAL A 1 273 ? 29.395 -18.783 -6.472 1.00 85.62 273 VAL A CA 1
ATOM 2235 C C . VAL A 1 273 ? 30.076 -18.179 -5.233 1.00 85.62 273 VAL A C 1
ATOM 2237 O O . VAL A 1 273 ? 30.841 -18.857 -4.543 1.00 85.62 273 VAL A O 1
ATOM 2240 N N . VAL A 1 274 ? 29.830 -16.900 -4.933 1.00 85.69 274 VAL A N 1
ATOM 2241 C CA . VAL A 1 274 ? 30.377 -16.233 -3.748 1.00 85.69 274 VAL A CA 1
ATOM 2242 C C . VAL A 1 274 ? 29.595 -16.695 -2.509 1.00 85.69 274 VAL A C 1
ATOM 2244 O O . VAL A 1 274 ? 28.370 -16.570 -2.495 1.00 85.69 274 VAL A O 1
ATOM 2247 N N . PRO A 1 275 ? 30.264 -17.184 -1.442 1.00 85.38 275 PRO A N 1
ATOM 2248 C CA . PRO A 1 275 ? 29.589 -17.589 -0.208 1.00 85.38 275 PRO A CA 1
ATOM 2249 C C . PRO A 1 275 ? 28.715 -16.476 0.383 1.00 85.38 275 PRO A C 1
ATOM 2251 O O . PRO A 1 275 ? 29.100 -15.300 0.334 1.00 85.38 275 PRO A O 1
ATOM 2254 N N . ILE A 1 276 ? 27.571 -16.854 0.964 1.00 83.69 276 ILE A N 1
ATOM 2255 C CA . ILE A 1 276 ? 26.545 -15.942 1.503 1.00 83.69 276 ILE A CA 1
ATOM 2256 C C . ILE A 1 276 ? 27.164 -14.928 2.472 1.00 83.69 276 ILE A C 1
ATOM 2258 O O . ILE A 1 276 ? 26.890 -13.733 2.376 1.00 83.69 276 ILE A O 1
ATOM 2262 N N . GLU A 1 277 ? 28.085 -15.365 3.334 1.00 84.00 277 GLU A N 1
ATOM 2263 C CA . GLU A 1 277 ? 28.738 -14.532 4.352 1.00 84.00 277 GLU A CA 1
ATOM 2264 C C . GLU A 1 277 ? 29.598 -13.414 3.747 1.00 84.00 277 GLU A C 1
ATOM 2266 O O . GLU A 1 277 ? 29.881 -12.416 4.408 1.00 84.00 277 GLU A O 1
ATOM 2271 N N . LYS A 1 278 ? 30.039 -13.577 2.493 1.00 82.94 278 LYS A N 1
ATOM 2272 C CA . LYS A 1 278 ? 30.853 -12.587 1.778 1.00 82.94 278 LYS A CA 1
ATOM 2273 C C . LYS A 1 278 ? 30.021 -11.649 0.914 1.00 82.94 278 LYS A C 1
ATOM 2275 O O . LYS A 1 278 ? 30.361 -10.472 0.832 1.00 82.94 278 LYS A O 1
ATOM 2280 N N . ARG A 1 279 ? 28.972 -12.151 0.254 1.00 84.56 279 ARG A N 1
ATOM 2281 C CA . ARG A 1 279 ? 28.095 -11.318 -0.593 1.00 84.56 279 ARG A CA 1
ATOM 2282 C C . ARG A 1 279 ? 26.985 -10.608 0.180 1.00 84.56 279 ARG A C 1
ATOM 2284 O O . ARG A 1 279 ? 26.486 -9.597 -0.296 1.00 84.56 279 ARG A O 1
ATOM 2291 N N . ASN A 1 280 ? 26.646 -11.094 1.375 1.00 78.38 280 ASN A N 1
ATOM 2292 C CA . ASN A 1 280 ? 25.659 -10.503 2.280 1.00 78.38 280 ASN A CA 1
ATOM 2293 C C . ASN A 1 280 ? 24.265 -10.301 1.642 1.00 78.38 280 ASN A C 1
ATOM 2295 O O . ASN A 1 280 ? 23.556 -9.340 1.942 1.00 78.38 280 ASN A O 1
ATOM 2299 N N . CYS A 1 281 ? 23.887 -11.204 0.736 1.00 77.12 281 CYS A N 1
ATOM 2300 C CA . CYS A 1 281 ? 22.571 -11.290 0.108 1.00 77.12 281 CYS A CA 1
ATOM 2301 C C . CYS A 1 281 ? 22.230 -12.762 -0.168 1.00 77.12 281 CYS A C 1
ATOM 2303 O O . CYS A 1 281 ? 23.139 -13.589 -0.280 1.00 77.12 281 CYS A O 1
ATOM 2305 N N . PHE A 1 282 ? 20.943 -13.075 -0.299 1.00 77.19 282 PHE A N 1
ATOM 2306 C CA . PHE A 1 282 ? 20.420 -14.420 -0.562 1.00 77.19 282 PHE A CA 1
ATOM 2307 C C . PHE A 1 282 ? 19.821 -14.475 -1.974 1.00 77.19 282 PHE A C 1
ATOM 2309 O O . PHE A 1 282 ? 19.208 -13.495 -2.401 1.00 77.19 282 PHE A O 1
ATOM 2316 N N . PHE A 1 283 ? 20.014 -15.585 -2.689 1.00 77.06 283 PHE A N 1
ATOM 2317 C CA . PHE A 1 283 ? 19.197 -15.939 -3.853 1.00 77.06 283 PHE A CA 1
ATOM 2318 C C . PHE A 1 283 ? 17.974 -16.747 -3.400 1.00 77.06 283 PHE A C 1
ATOM 2320 O O . PHE A 1 283 ? 17.921 -17.233 -2.267 1.00 77.06 283 PHE A O 1
ATOM 2327 N N . ASP A 1 284 ? 17.002 -16.900 -4.297 1.00 72.50 284 ASP A N 1
ATOM 2328 C CA . ASP A 1 284 ? 15.791 -17.678 -4.039 1.00 72.50 284 ASP A CA 1
ATOM 2329 C C . ASP A 1 284 ? 16.136 -19.121 -3.633 1.00 72.50 284 ASP A C 1
ATOM 2331 O O . ASP A 1 284 ? 16.868 -19.824 -4.334 1.00 72.50 284 ASP A O 1
ATOM 2335 N N . GLY A 1 285 ? 15.615 -19.565 -2.485 1.00 71.94 285 GLY A N 1
ATOM 2336 C CA . GLY A 1 285 ? 15.849 -20.904 -1.938 1.00 71.94 285 GLY A CA 1
ATOM 2337 C C . GLY A 1 285 ? 17.172 -21.082 -1.183 1.00 71.94 285 GLY A C 1
ATOM 2338 O O . GLY A 1 285 ? 17.441 -22.174 -0.682 1.00 71.94 285 GLY A O 1
ATOM 2339 N N . GLU A 1 286 ? 18.005 -20.041 -1.081 1.00 75.56 286 GLU A N 1
ATOM 2340 C CA . GLU A 1 286 ? 19.179 -20.021 -0.193 1.00 75.56 286 GLU A CA 1
ATOM 2341 C C . GLU A 1 286 ? 18.860 -19.468 1.204 1.00 75.56 286 GLU A C 1
ATOM 2343 O O . GLU A 1 286 ? 19.721 -19.441 2.089 1.00 75.56 286 GLU A O 1
ATOM 2348 N N . ASP A 1 287 ? 17.634 -18.996 1.406 1.00 66.44 287 ASP A N 1
ATOM 2349 C CA . ASP A 1 287 ? 17.135 -18.464 2.658 1.00 66.44 287 ASP A CA 1
ATOM 2350 C C . ASP A 1 287 ? 16.917 -19.588 3.678 1.00 66.44 287 ASP A C 1
ATOM 2352 O O . ASP A 1 287 ? 15.980 -20.374 3.607 1.00 66.44 287 ASP A O 1
ATOM 2356 N N . ASN A 1 288 ? 17.779 -19.641 4.695 1.00 62.94 288 ASN A N 1
ATOM 2357 C CA . ASN A 1 288 ? 17.493 -20.365 5.935 1.00 62.94 288 ASN A CA 1
ATOM 2358 C C . ASN A 1 288 ? 17.256 -19.360 7.066 1.00 62.94 288 ASN A C 1
ATOM 2360 O O . ASN A 1 288 ? 17.972 -19.319 8.068 1.00 62.94 288 ASN A O 1
ATOM 2364 N N . LEU A 1 289 ? 16.300 -18.461 6.838 1.00 67.38 289 LEU A N 1
ATOM 2365 C CA . LEU A 1 289 ? 15.895 -17.452 7.804 1.00 67.38 289 LEU A CA 1
ATOM 2366 C C . LEU A 1 289 ? 14.816 -18.060 8.706 1.00 67.38 289 LEU A C 1
ATOM 2368 O O . LEU A 1 289 ? 13.667 -18.192 8.305 1.00 67.38 289 LEU A O 1
ATOM 2372 N N . GLU A 1 290 ? 15.181 -18.407 9.942 1.00 61.34 290 GLU A N 1
ATOM 2373 C CA . GLU A 1 290 ? 14.301 -19.069 10.928 1.00 61.34 290 GLU A CA 1
ATOM 2374 C C . GLU A 1 290 ? 12.956 -18.344 11.151 1.00 61.34 290 GLU A C 1
ATOM 2376 O O . GLU A 1 290 ? 11.951 -18.972 11.481 1.00 61.34 290 GLU A O 1
ATOM 2381 N N . PHE A 1 291 ? 12.929 -17.029 10.917 1.00 60.47 291 PHE A N 1
ATOM 2382 C CA . PHE A 1 291 ? 11.775 -16.152 11.127 1.00 60.47 291 PHE A CA 1
ATOM 2383 C C . PHE A 1 291 ? 11.189 -15.570 9.834 1.00 60.47 291 PHE A C 1
ATOM 2385 O O . PHE A 1 291 ? 10.333 -14.692 9.912 1.00 60.47 291 PHE A O 1
ATOM 2392 N N . TYR A 1 292 ? 11.639 -16.019 8.658 1.00 65.81 292 TYR A N 1
ATOM 2393 C CA . TYR A 1 292 ? 11.079 -15.579 7.382 1.00 65.81 292 TYR A CA 1
ATOM 2394 C C . TYR A 1 292 ? 10.530 -16.767 6.597 1.00 65.81 292 TYR A C 1
ATOM 2396 O O . TYR A 1 292 ? 11.260 -17.700 6.274 1.00 65.81 292 TYR A O 1
ATOM 2404 N N . ILE A 1 293 ? 9.230 -16.739 6.314 1.00 62.69 293 ILE A N 1
ATOM 2405 C CA . ILE A 1 293 ? 8.555 -17.778 5.536 1.00 62.69 293 ILE A CA 1
ATOM 2406 C C . ILE A 1 293 ? 8.312 -17.234 4.133 1.00 62.69 293 ILE A C 1
ATOM 2408 O O . ILE A 1 293 ? 7.572 -16.265 3.974 1.00 62.69 293 ILE A O 1
ATOM 2412 N N . THR A 1 294 ? 8.908 -17.885 3.137 1.00 62.94 294 THR A N 1
ATOM 2413 C CA . THR A 1 294 ? 8.598 -17.704 1.716 1.00 62.94 294 THR A CA 1
ATOM 2414 C C . THR A 1 294 ? 7.558 -18.725 1.257 1.00 62.94 294 THR A C 1
ATOM 2416 O O . THR A 1 294 ? 7.428 -19.820 1.815 1.00 62.94 294 THR A O 1
ATOM 2419 N N . SER A 1 295 ? 6.787 -18.375 0.227 1.00 61.59 295 SER A N 1
ATOM 2420 C CA 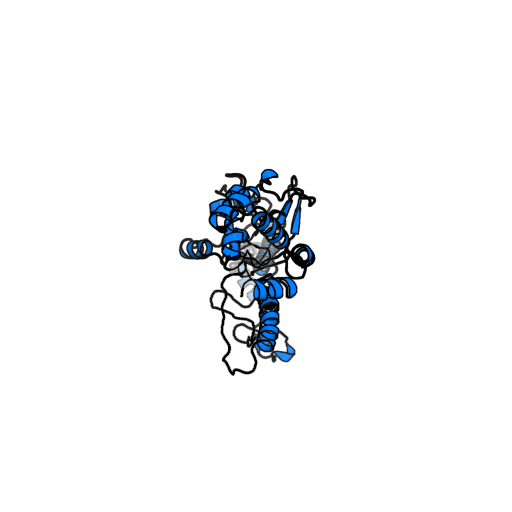. SER A 1 295 ? 5.900 -19.312 -0.473 1.00 61.59 295 SER A CA 1
ATOM 2421 C C . SER A 1 295 ? 5.929 -19.037 -1.975 1.00 61.59 295 SER A C 1
ATOM 2423 O O . SER A 1 295 ? 6.379 -17.976 -2.392 1.00 61.59 295 SER A O 1
ATOM 2425 N N . GLU A 1 296 ? 5.412 -19.950 -2.805 1.00 60.09 296 GLU A N 1
ATOM 2426 C CA . GLU A 1 296 ? 5.330 -19.726 -4.263 1.00 60.09 296 GLU A CA 1
ATOM 2427 C C . GLU A 1 296 ? 4.590 -18.426 -4.639 1.00 60.09 296 GLU A C 1
ATOM 2429 O O . GLU A 1 296 ? 4.844 -17.865 -5.701 1.00 60.09 296 GLU A O 1
ATOM 2434 N N . ASN A 1 297 ? 3.710 -17.925 -3.763 1.00 61.06 297 ASN A N 1
ATOM 2435 C CA . ASN A 1 297 ? 2.951 -16.689 -3.970 1.00 61.06 297 ASN A CA 1
ATOM 2436 C C . ASN A 1 297 ? 3.507 -15.478 -3.194 1.00 61.06 297 ASN A C 1
ATOM 2438 O O . ASN A 1 297 ? 2.931 -14.397 -3.284 1.00 61.06 297 ASN A O 1
ATOM 2442 N N . ASP A 1 298 ? 4.591 -15.643 -2.432 1.00 67.19 298 ASP A N 1
ATOM 2443 C CA . ASP A 1 298 ? 5.224 -14.589 -1.629 1.00 67.19 298 ASP A CA 1
ATOM 2444 C C . ASP A 1 298 ? 6.755 -14.726 -1.733 1.00 67.19 298 ASP A C 1
ATOM 2446 O O . ASP A 1 298 ? 7.377 -15.413 -0.909 1.00 67.19 298 ASP A O 1
ATOM 2450 N N . PRO A 1 299 ? 7.354 -14.175 -2.809 1.00 72.81 299 PRO A N 1
ATOM 2451 C CA . PRO A 1 299 ? 8.788 -14.258 -3.042 1.00 72.81 299 PRO A CA 1
ATOM 2452 C C . PRO A 1 299 ? 9.561 -13.438 -2.006 1.00 72.81 299 PRO A C 1
ATOM 2454 O O . PRO A 1 299 ? 9.036 -12.485 -1.425 1.00 72.81 299 PRO A O 1
ATOM 2457 N N . TYR A 1 300 ? 10.845 -13.765 -1.818 1.00 76.75 300 TYR A N 1
ATOM 2458 C CA . TYR A 1 300 ? 11.691 -13.008 -0.902 1.00 76.75 300 TYR A CA 1
ATOM 2459 C C . TYR A 1 300 ? 11.771 -11.538 -1.329 1.00 76.75 300 TYR A C 1
ATOM 2461 O O . TYR A 1 300 ? 12.340 -11.184 -2.364 1.00 76.75 300 TYR A O 1
ATOM 2469 N N . LEU A 1 301 ? 11.261 -10.660 -0.471 1.00 78.38 301 LEU A N 1
ATOM 2470 C CA . LEU A 1 301 ? 11.487 -9.226 -0.547 1.00 78.38 301 LEU A CA 1
ATOM 2471 C C . LEU A 1 301 ? 12.028 -8.751 0.789 1.00 78.38 301 LEU A C 1
ATOM 2473 O O . LEU A 1 301 ? 11.484 -9.047 1.853 1.00 78.38 301 LEU A O 1
ATOM 2477 N N . ARG A 1 302 ? 13.092 -7.940 0.738 1.00 79.81 302 ARG A N 1
ATOM 2478 C CA . ARG A 1 302 ? 13.717 -7.374 1.944 1.00 79.81 302 ARG A CA 1
ATOM 2479 C C . ARG A 1 302 ? 12.687 -6.683 2.845 1.00 79.81 302 ARG A C 1
ATOM 2481 O O . ARG A 1 302 ? 12.820 -6.719 4.063 1.00 79.81 302 ARG A O 1
ATOM 2488 N N . LYS A 1 303 ? 11.686 -6.040 2.244 1.00 80.75 303 LYS A N 1
ATOM 2489 C CA . LYS A 1 303 ? 10.616 -5.326 2.943 1.00 80.75 303 LYS A CA 1
ATOM 2490 C C . LYS A 1 303 ? 9.666 -6.282 3.662 1.00 80.75 303 LYS A C 1
ATOM 2492 O O . LYS A 1 303 ? 9.478 -6.114 4.861 1.00 80.75 303 LYS A O 1
ATOM 2497 N N . ASN A 1 304 ? 9.230 -7.361 3.011 1.00 80.69 304 ASN A N 1
ATOM 2498 C CA . ASN A 1 304 ? 8.443 -8.419 3.658 1.00 80.69 304 ASN A CA 1
ATOM 2499 C C . ASN A 1 304 ? 9.221 -9.069 4.806 1.00 80.69 304 ASN A C 1
ATOM 2501 O O . ASN A 1 304 ? 8.658 -9.310 5.868 1.00 80.69 304 ASN A O 1
ATOM 2505 N N . CYS A 1 305 ? 10.530 -9.292 4.641 1.00 79.94 305 CYS A N 1
ATOM 2506 C CA . CYS A 1 305 ? 11.383 -9.812 5.712 1.00 79.94 305 CYS A CA 1
ATOM 2507 C C . CYS A 1 305 ? 11.416 -8.884 6.938 1.00 79.94 305 CYS A C 1
ATOM 2509 O O . CYS A 1 305 ? 11.315 -9.350 8.074 1.00 79.94 305 CYS A O 1
ATOM 2511 N N . ILE A 1 306 ? 11.495 -7.568 6.723 1.00 81.31 306 ILE A N 1
ATOM 2512 C CA . ILE A 1 306 ? 11.428 -6.578 7.805 1.00 81.31 306 ILE A CA 1
ATOM 2513 C C . ILE A 1 306 ? 10.043 -6.575 8.463 1.00 81.31 306 ILE A C 1
ATOM 2515 O O . ILE A 1 306 ? 9.971 -6.587 9.690 1.00 81.31 306 ILE A O 1
ATOM 2519 N N . THR A 1 307 ? 8.956 -6.624 7.691 1.00 78.69 307 THR A N 1
ATOM 2520 C CA . THR A 1 307 ? 7.599 -6.690 8.254 1.00 78.69 307 THR A CA 1
ATOM 2521 C C . THR A 1 307 ? 7.375 -7.975 9.053 1.00 78.69 307 THR A C 1
ATOM 2523 O O . THR A 1 307 ? 6.876 -7.902 10.173 1.00 78.69 307 THR A O 1
ATOM 2526 N N . GLN A 1 308 ? 7.826 -9.139 8.570 1.00 77.44 308 GLN A N 1
ATOM 2527 C CA . GLN A 1 308 ? 7.803 -10.375 9.366 1.00 77.44 308 GLN A CA 1
ATOM 2528 C C . GLN A 1 308 ? 8.629 -10.217 10.649 1.00 77.44 308 GLN A C 1
ATOM 2530 O O . GLN A 1 308 ? 8.190 -10.633 11.715 1.00 77.44 308 GLN A O 1
ATOM 2535 N N . CYS A 1 309 ? 9.789 -9.556 10.597 1.00 78.06 309 CYS A N 1
ATOM 2536 C CA . CYS A 1 309 ? 10.578 -9.260 11.795 1.00 78.06 309 CYS A CA 1
ATOM 2537 C C . CYS A 1 309 ? 9.811 -8.381 12.799 1.00 78.06 309 CYS A C 1
ATOM 2539 O O . CYS A 1 309 ? 9.838 -8.664 13.997 1.00 78.06 309 CYS A O 1
ATOM 2541 N N . HIS A 1 310 ? 9.087 -7.356 12.336 1.00 77.94 310 HIS A N 1
ATOM 2542 C CA . HIS A 1 310 ? 8.220 -6.545 13.195 1.00 77.94 310 HIS A CA 1
ATOM 2543 C C . HIS A 1 310 ? 7.139 -7.400 13.863 1.00 77.94 310 HIS A C 1
ATOM 2545 O O . HIS A 1 310 ? 6.982 -7.335 15.081 1.00 77.94 310 HIS A O 1
ATOM 2551 N N . GLN A 1 311 ? 6.455 -8.250 13.093 1.00 72.12 311 GLN A N 1
ATOM 2552 C CA . GLN A 1 311 ? 5.441 -9.175 13.608 1.00 72.12 311 GLN A CA 1
ATOM 2553 C C . GLN A 1 311 ? 6.033 -10.113 14.668 1.00 72.12 311 GLN A C 1
ATOM 2555 O O . GLN A 1 311 ? 5.530 -10.207 15.787 1.00 72.12 311 GLN A O 1
ATOM 2560 N N . TRP A 1 312 ? 7.160 -10.756 14.355 1.00 70.19 312 TRP A N 1
ATOM 2561 C CA . TRP A 1 312 ? 7.858 -11.648 15.275 1.00 70.19 312 TRP A CA 1
ATOM 2562 C C . TRP A 1 312 ? 8.330 -10.937 16.540 1.00 70.19 312 TRP A C 1
ATOM 2564 O O . TRP A 1 312 ? 8.246 -11.518 17.618 1.00 70.19 312 TRP A O 1
ATOM 2574 N N . TYR A 1 313 ? 8.809 -9.695 16.448 1.00 72.19 313 TYR A N 1
ATOM 2575 C CA . TYR A 1 313 ? 9.232 -8.924 17.617 1.00 72.19 313 TYR A CA 1
ATOM 2576 C C . TYR A 1 313 ? 8.074 -8.685 18.590 1.00 72.19 313 TYR A C 1
ATOM 2578 O O . TYR A 1 313 ? 8.254 -8.811 19.806 1.00 72.19 313 TYR A O 1
ATOM 2586 N N . LEU A 1 314 ? 6.897 -8.366 18.052 1.00 64.69 314 LEU A N 1
ATOM 2587 C CA . LEU A 1 314 ? 5.685 -8.137 18.835 1.00 64.69 314 LEU A CA 1
ATOM 2588 C C . LEU A 1 314 ? 5.208 -9.453 19.479 1.00 64.69 314 LEU A C 1
ATOM 2590 O O . LEU A 1 314 ? 4.898 -9.463 20.664 1.00 64.69 314 LEU A O 1
ATOM 2594 N N . MET A 1 315 ? 5.314 -10.582 18.766 1.00 59.00 315 MET A N 1
ATOM 2595 C CA . MET A 1 315 ? 4.926 -11.917 19.256 1.00 59.00 315 MET A CA 1
ATOM 2596 C C . MET A 1 315 ? 5.911 -12.560 20.255 1.00 59.00 315 MET A C 1
ATOM 2598 O O . MET A 1 315 ? 5.511 -13.170 21.246 1.00 59.00 315 MET A O 1
ATOM 2602 N N . LEU A 1 316 ? 7.226 -12.495 20.012 1.00 51.47 316 LEU A N 1
ATOM 2603 C CA . LEU A 1 316 ? 8.235 -13.213 20.814 1.00 51.47 316 LEU A CA 1
ATOM 2604 C C . LEU A 1 316 ? 8.481 -12.573 22.177 1.00 51.47 316 LEU A C 1
ATOM 2606 O O . LEU A 1 316 ? 8.830 -13.276 23.133 1.00 51.47 316 LEU A O 1
ATOM 2610 N N . LYS A 1 317 ? 8.289 -11.254 22.300 1.00 47.91 317 LYS A N 1
ATOM 2611 C CA . LYS A 1 317 ? 8.353 -10.608 23.613 1.00 47.91 317 LYS A CA 1
ATOM 2612 C C . LYS A 1 317 ? 7.253 -11.101 24.552 1.00 47.91 317 LYS A C 1
ATOM 2614 O O . LYS A 1 317 ? 7.549 -11.257 25.738 1.00 47.91 317 LYS A O 1
ATOM 2619 N N . ASP A 1 318 ? 6.079 -11.463 24.037 1.00 45.62 318 ASP A N 1
ATOM 2620 C CA . ASP A 1 318 ? 5.031 -12.117 24.829 1.00 45.62 318 ASP A CA 1
ATOM 2621 C C . ASP A 1 318 ? 5.421 -13.535 25.256 1.00 45.62 318 ASP A C 1
ATOM 2623 O O . ASP A 1 318 ? 5.286 -13.896 26.427 1.00 45.62 318 ASP A O 1
ATOM 2627 N N . PHE A 1 319 ? 5.990 -14.342 24.352 1.00 36.78 319 PHE A N 1
ATOM 2628 C CA . PHE A 1 319 ? 6.369 -15.726 24.669 1.00 36.78 319 PHE A CA 1
ATOM 2629 C C . PHE A 1 319 ? 7.426 -15.835 25.777 1.00 36.78 319 PHE A C 1
ATOM 2631 O O . PHE A 1 319 ? 7.360 -16.756 26.597 1.00 36.78 319 PHE A O 1
ATOM 2638 N N . SER A 1 320 ? 8.382 -14.900 25.842 1.00 36.62 320 SER A N 1
ATOM 2639 C CA . SER A 1 320 ? 9.421 -14.897 26.884 1.00 36.62 320 SER A CA 1
ATOM 2640 C C . SER A 1 320 ? 8.876 -14.605 28.291 1.00 36.62 320 SER A C 1
ATOM 2642 O O . SER A 1 320 ? 9.404 -15.125 29.277 1.00 36.62 320 SER A O 1
ATOM 2644 N N . GLU A 1 321 ? 7.791 -13.831 28.403 1.00 36.41 321 GLU A N 1
ATOM 2645 C CA . GLU A 1 321 ? 7.127 -13.574 29.684 1.00 36.41 321 GLU A CA 1
ATOM 2646 C C . GLU A 1 321 ? 6.126 -14.672 30.054 1.00 36.41 321 GLU A C 1
ATOM 2648 O O . GLU A 1 321 ? 6.078 -15.066 31.220 1.00 36.41 321 GLU A O 1
ATOM 2653 N N . ILE A 1 322 ? 5.424 -15.260 29.079 1.00 31.77 322 ILE A N 1
ATOM 2654 C CA . ILE A 1 322 ? 4.557 -16.430 29.298 1.00 31.77 322 ILE A CA 1
ATOM 2655 C C . ILE A 1 322 ? 5.377 -17.628 29.806 1.00 31.77 322 ILE A C 1
ATOM 2657 O O . ILE A 1 322 ? 4.958 -18.305 30.744 1.00 31.77 322 ILE A O 1
ATOM 2661 N N . HIS A 1 323 ? 6.591 -17.850 29.283 1.00 29.50 323 HIS A N 1
ATOM 2662 C CA . HIS A 1 323 ? 7.509 -18.883 29.795 1.00 29.50 323 HIS A CA 1
ATOM 2663 C C . HIS A 1 323 ? 7.980 -18.627 31.234 1.00 29.50 323 HIS A C 1
ATOM 2665 O O . HIS A 1 323 ? 8.335 -19.559 31.951 1.00 29.50 323 HIS A O 1
ATOM 2671 N N . LYS A 1 324 ? 7.990 -17.366 31.677 1.00 30.02 324 LYS A N 1
ATOM 2672 C CA . LYS A 1 324 ? 8.365 -16.998 33.048 1.00 30.02 324 LYS A CA 1
ATOM 2673 C C . LYS A 1 324 ? 7.229 -17.265 34.044 1.00 30.02 324 LYS A C 1
ATOM 2675 O O . LYS A 1 324 ? 7.507 -17.502 35.217 1.00 30.02 324 LYS A O 1
ATOM 2680 N N . TYR A 1 325 ? 5.979 -17.255 33.572 1.00 28.83 325 TYR A N 1
ATOM 2681 C CA . TYR A 1 325 ? 4.778 -17.590 34.347 1.00 28.83 325 TYR A CA 1
ATOM 2682 C C . TYR A 1 325 ? 4.411 -19.081 34.292 1.00 28.83 325 TYR A C 1
ATOM 2684 O O . TYR A 1 325 ? 3.911 -19.622 35.278 1.00 28.83 325 TYR A O 1
ATOM 2692 N N . MET A 1 326 ? 4.699 -19.772 33.188 1.00 23.89 326 MET A N 1
ATOM 2693 C CA . MET A 1 326 ? 4.503 -21.216 33.055 1.00 23.89 326 MET A CA 1
ATOM 2694 C C . MET A 1 326 ? 5.810 -21.959 33.329 1.00 23.89 326 MET A C 1
ATOM 2696 O O . MET A 1 326 ? 6.607 -22.227 32.434 1.00 23.89 326 MET A O 1
ATOM 2700 N N . GLY A 1 327 ? 6.035 -22.282 34.604 1.00 26.28 327 GLY A N 1
ATOM 2701 C CA . GLY A 1 327 ? 7.163 -23.103 35.030 1.00 26.28 327 GLY A CA 1
ATOM 2702 C C . GLY A 1 327 ? 7.257 -24.420 34.250 1.00 26.28 327 GLY A C 1
ATOM 2703 O O . GLY A 1 327 ? 6.268 -25.130 34.101 1.00 26.28 327 GLY A O 1
ATOM 2704 N N . ASN A 1 328 ? 8.474 -24.719 33.782 1.00 35.62 328 ASN A N 1
ATOM 2705 C CA . ASN A 1 328 ? 8.981 -26.011 33.309 1.00 35.62 328 ASN A CA 1
ATOM 2706 C C . ASN A 1 328 ? 7.934 -27.002 32.777 1.00 35.62 328 ASN A C 1
ATOM 2708 O O . ASN A 1 328 ? 7.510 -27.924 33.472 1.00 35.62 328 ASN A O 1
ATOM 2712 N N . SER A 1 329 ? 7.632 -26.896 31.487 1.00 25.05 329 SER A N 1
ATOM 2713 C CA .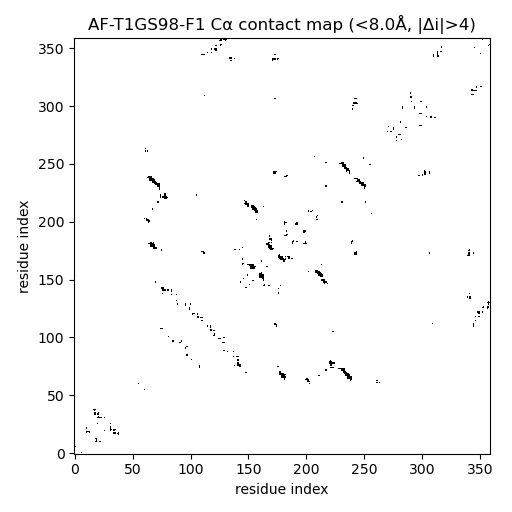 SER A 1 329 ? 7.036 -27.991 30.730 1.00 25.05 329 SER A CA 1
ATOM 2714 C C . SER A 1 329 ? 7.581 -27.967 29.305 1.00 25.05 329 SER A C 1
ATOM 2716 O O . SER A 1 329 ? 7.268 -27.082 28.510 1.00 25.05 329 SER A O 1
ATOM 2718 N N . HIS A 1 330 ? 8.431 -28.951 29.006 1.00 34.28 330 HIS A N 1
ATOM 2719 C CA . HIS A 1 330 ? 8.913 -29.276 27.668 1.00 34.28 330 HIS A CA 1
ATOM 2720 C C . HIS A 1 330 ? 7.759 -29.300 26.663 1.00 34.28 330 HIS A C 1
ATOM 2722 O O . HIS A 1 330 ? 6.976 -30.248 26.663 1.00 34.28 330 HIS A O 1
ATOM 2728 N N . THR A 1 331 ? 7.673 -28.317 25.763 1.00 25.61 331 THR A N 1
ATOM 2729 C CA . THR A 1 331 ? 6.713 -28.411 24.659 1.00 25.61 331 THR A CA 1
ATOM 2730 C C . THR A 1 331 ? 7.182 -27.692 23.401 1.00 25.61 331 THR A C 1
ATOM 2732 O O . THR A 1 331 ? 7.814 -26.643 23.440 1.00 25.61 331 THR A O 1
ATOM 2735 N N . ARG A 1 332 ? 6.915 -28.381 22.292 1.00 25.33 332 ARG A N 1
ATOM 2736 C CA . ARG A 1 332 ? 7.413 -28.217 20.926 1.00 25.33 332 ARG A CA 1
ATOM 2737 C C . ARG A 1 332 ? 7.007 -26.873 20.319 1.00 25.33 332 ARG A C 1
ATOM 2739 O O . ARG A 1 332 ? 5.924 -26.385 20.615 1.00 25.33 332 ARG A O 1
ATOM 2746 N N . HIS A 1 333 ? 7.852 -26.352 19.429 1.00 26.08 333 HIS A N 1
ATOM 2747 C CA . HIS A 1 333 ? 7.612 -25.168 18.599 1.00 26.08 333 HIS A CA 1
ATOM 2748 C C . HIS A 1 333 ? 6.193 -25.178 18.008 1.00 26.08 333 HIS A C 1
ATOM 2750 O O . HIS A 1 333 ? 5.889 -25.961 17.107 1.00 26.08 333 HIS A O 1
ATOM 2756 N N . ILE A 1 334 ? 5.313 -24.333 18.546 1.00 24.88 334 ILE A N 1
ATOM 2757 C CA . ILE A 1 334 ? 3.977 -24.111 17.997 1.00 24.88 334 ILE A CA 1
ATOM 2758 C C . ILE A 1 334 ? 4.152 -23.150 16.819 1.00 24.88 334 ILE A C 1
ATOM 2760 O O . ILE A 1 334 ? 4.456 -21.975 17.000 1.00 24.88 334 ILE A O 1
ATOM 2764 N N . ARG A 1 335 ? 4.011 -23.683 15.604 1.00 24.86 335 ARG A N 1
ATOM 2765 C CA . ARG A 1 335 ? 4.015 -22.935 14.343 1.00 24.86 335 ARG A CA 1
ATOM 2766 C C . ARG A 1 335 ? 2.638 -22.288 14.175 1.00 24.86 335 ARG A C 1
ATOM 2768 O O . ARG A 1 335 ? 1.691 -22.982 13.821 1.00 24.86 335 ARG A O 1
ATOM 2775 N N . MET A 1 336 ? 2.522 -20.992 14.455 1.00 26.62 336 MET A N 1
ATOM 2776 C CA . MET A 1 336 ? 1.329 -20.203 14.134 1.00 26.62 336 MET A CA 1
ATOM 2777 C C . MET A 1 336 ? 1.631 -19.337 12.911 1.00 26.62 336 MET A C 1
ATOM 2779 O O . MET A 1 336 ? 2.456 -18.433 12.979 1.00 26.62 336 MET A O 1
ATOM 2783 N N . VAL A 1 337 ? 0.997 -19.665 11.785 1.00 25.50 337 VAL A N 1
ATOM 2784 C CA . VAL A 1 337 ? 0.931 -18.807 10.597 1.00 25.50 337 VAL A CA 1
ATOM 2785 C C . VAL A 1 337 ? -0.332 -17.974 10.775 1.00 25.50 337 VAL A C 1
ATOM 2787 O O . VAL A 1 337 ? -1.428 -18.504 10.613 1.00 25.50 337 VAL A O 1
ATOM 2790 N N . TYR A 1 338 ? -0.193 -16.716 11.186 1.00 35.66 338 TYR A N 1
ATOM 2791 C CA . TYR A 1 338 ? -1.315 -15.783 11.164 1.00 35.66 338 TYR A CA 1
ATOM 2792 C C . TYR A 1 338 ? -1.361 -15.143 9.778 1.00 35.66 338 TYR A C 1
ATOM 2794 O O . TYR A 1 338 ? -0.421 -14.469 9.373 1.00 35.66 338 TYR A O 1
ATOM 2802 N N . ASN A 1 339 ? -2.462 -15.366 9.060 1.00 29.86 339 ASN A N 1
ATOM 2803 C CA . ASN A 1 339 ? -2.786 -14.668 7.811 1.00 29.86 339 ASN A CA 1
ATOM 2804 C C . ASN A 1 339 ? -3.322 -13.247 8.068 1.00 29.86 339 ASN A C 1
ATOM 2806 O O . ASN A 1 339 ? -3.859 -12.623 7.158 1.00 29.86 339 ASN A O 1
ATOM 2810 N N . ASP A 1 340 ? -3.219 -12.759 9.307 1.00 35.16 340 ASP A N 1
ATOM 2811 C CA . ASP A 1 340 ? -3.988 -11.626 9.789 1.00 35.16 340 ASP A CA 1
ATOM 2812 C C . ASP A 1 340 ? -3.079 -10.539 10.378 1.00 35.16 340 ASP A C 1
ATOM 2814 O O . ASP A 1 340 ? -2.591 -10.635 11.505 1.00 35.16 340 ASP A O 1
ATOM 2818 N N . LEU A 1 341 ? -2.780 -9.528 9.558 1.00 38.09 341 LEU A N 1
ATOM 2819 C CA . LEU A 1 341 ? -1.907 -8.399 9.896 1.00 38.09 341 LEU A CA 1
ATOM 2820 C C . LEU A 1 341 ? -2.573 -7.387 10.849 1.00 38.09 341 LEU A C 1
ATOM 2822 O O . LEU A 1 341 ? -1.857 -6.593 11.460 1.00 38.09 341 LEU A O 1
ATOM 2826 N N . SER A 1 342 ? -3.901 -7.409 11.014 1.00 34.34 342 SER A N 1
ATOM 2827 C CA . SER A 1 342 ? -4.652 -6.394 11.780 1.00 34.34 342 SER A CA 1
ATOM 2828 C C . SER A 1 342 ? -4.472 -6.501 13.296 1.00 34.34 342 SER A C 1
ATOM 2830 O O . SER A 1 342 ? -4.614 -5.505 13.999 1.00 34.34 342 SER A O 1
ATOM 2832 N N . LEU A 1 343 ? -4.111 -7.678 13.814 1.00 37.09 343 LEU A N 1
ATOM 2833 C CA . LEU A 1 343 ? -4.017 -7.945 15.259 1.00 37.09 343 LEU A CA 1
ATOM 2834 C C . LEU A 1 343 ? -2.606 -7.828 15.850 1.00 37.09 343 LEU A C 1
ATOM 2836 O O . LEU A 1 343 ? -2.433 -7.924 17.065 1.00 37.09 343 LEU A O 1
ATOM 2840 N N . LEU A 1 344 ? -1.578 -7.643 15.022 1.00 39.00 344 LEU A N 1
ATOM 2841 C CA . LEU A 1 344 ? -0.189 -7.845 15.449 1.00 39.00 344 LEU A CA 1
ATOM 2842 C C . LEU A 1 344 ? 0.475 -6.631 16.101 1.00 39.00 344 LEU A C 1
ATOM 2844 O O . LEU A 1 344 ? 1.570 -6.764 16.640 1.00 39.00 344 LEU A O 1
ATOM 2848 N N . TYR A 1 345 ? -0.169 -5.467 16.116 1.00 46.12 345 TYR A N 1
ATOM 2849 C CA . TYR A 1 345 ? 0.432 -4.241 16.638 1.00 46.12 345 TYR A CA 1
ATOM 2850 C C . TYR A 1 345 ? -0.055 -3.936 18.037 1.00 46.12 345 TYR A C 1
ATOM 2852 O O . TYR A 1 345 ? -0.785 -2.993 18.254 1.00 46.12 345 TYR A O 1
ATOM 2860 N N . LEU A 1 346 ? 0.383 -4.706 19.020 1.00 37.38 346 LEU A N 1
ATOM 2861 C CA . LEU A 1 346 ? 0.208 -4.365 20.424 1.00 37.38 346 LEU A CA 1
ATOM 2862 C C . LEU A 1 346 ? 1.585 -4.318 21.088 1.00 37.38 346 LEU A C 1
ATOM 2864 O O . LEU A 1 346 ? 2.449 -5.145 20.809 1.00 37.38 346 LEU A O 1
ATOM 2868 N N . THR A 1 347 ? 1.844 -3.331 21.948 1.00 38.75 347 THR A N 1
ATOM 2869 C CA . THR A 1 347 ? 3.106 -3.303 22.707 1.00 38.75 347 THR A CA 1
ATOM 2870 C C . THR A 1 347 ? 3.030 -4.104 23.986 1.00 38.75 347 THR A C 1
ATOM 2872 O O . THR A 1 347 ? 1.974 -4.244 24.587 1.00 38.75 347 THR A O 1
ATOM 2875 N N . HIS A 1 348 ? 4.205 -4.503 24.467 1.00 36.81 348 HIS A N 1
ATOM 2876 C CA . HIS A 1 348 ? 4.465 -5.214 25.714 1.00 36.81 348 HIS A CA 1
ATOM 2877 C C . HIS A 1 348 ? 3.636 -4.782 26.944 1.00 36.81 348 HIS A C 1
ATOM 2879 O O . HIS A 1 348 ? 3.214 -5.649 27.695 1.00 36.81 348 HIS A O 1
ATOM 2885 N N . ASN A 1 349 ? 3.360 -3.490 27.174 1.00 35.09 349 ASN A N 1
ATOM 2886 C CA . ASN A 1 349 ? 2.572 -3.061 28.346 1.00 35.09 349 ASN A CA 1
ATOM 2887 C C . ASN A 1 349 ? 1.057 -3.194 28.119 1.00 35.09 349 ASN A C 1
ATOM 2889 O O . ASN A 1 349 ? 0.341 -3.633 29.021 1.00 35.09 349 ASN A O 1
ATOM 2893 N N . ALA A 1 350 ? 0.585 -2.877 26.909 1.00 38.34 350 ALA A N 1
ATOM 2894 C CA . ALA A 1 350 ? -0.806 -3.069 26.516 1.00 38.34 350 ALA A CA 1
ATOM 2895 C C . ALA A 1 350 ? -1.133 -4.563 26.406 1.00 38.34 350 ALA A C 1
ATOM 2897 O O . ALA A 1 350 ? -2.120 -4.995 26.982 1.00 38.34 350 ALA A O 1
ATOM 2898 N N . LEU A 1 351 ? -0.265 -5.371 25.784 1.00 41.75 351 LEU A N 1
ATOM 2899 C CA . LEU A 1 351 ? -0.393 -6.827 25.682 1.00 41.75 351 LEU A CA 1
ATOM 2900 C C . LEU A 1 351 ? -0.232 -7.535 27.018 1.00 41.75 351 LEU A C 1
ATOM 2902 O O . LEU A 1 351 ? -0.935 -8.499 27.234 1.00 41.75 351 LEU A O 1
ATOM 2906 N N . LYS A 1 352 ? 0.614 -7.093 27.954 1.00 38.28 352 LYS A N 1
ATOM 2907 C CA . LYS A 1 352 ? 0.701 -7.715 29.291 1.00 38.28 352 LYS A CA 1
ATOM 2908 C C . LYS A 1 352 ? -0.538 -7.434 30.138 1.00 38.28 352 LYS A C 1
ATOM 2910 O O . LYS A 1 352 ? -0.971 -8.294 30.906 1.00 38.28 352 LYS A O 1
ATOM 2915 N N . LYS A 1 353 ? -1.145 -6.254 29.978 1.00 39.66 353 LYS A N 1
ATOM 2916 C CA . LYS A 1 353 ? -2.445 -5.944 30.578 1.00 39.66 353 LYS A CA 1
ATOM 2917 C C . LYS A 1 353 ? -3.560 -6.712 29.872 1.00 39.66 353 LYS A C 1
ATOM 2919 O O . LYS A 1 353 ? -4.251 -7.465 30.532 1.00 39.66 353 LYS A O 1
ATOM 2924 N N . LEU A 1 354 ? -3.656 -6.644 28.546 1.00 42.94 354 LEU A N 1
ATOM 2925 C CA . LEU A 1 354 ? -4.618 -7.397 27.736 1.00 42.94 354 LEU A CA 1
ATOM 2926 C C . LEU A 1 354 ? -4.482 -8.911 27.962 1.00 42.94 354 LEU A C 1
ATOM 2928 O O . LEU A 1 354 ? -5.453 -9.561 28.279 1.00 42.94 354 LEU A O 1
ATOM 2932 N N . THR A 1 355 ? -3.302 -9.514 27.936 1.00 40.44 355 THR A N 1
ATOM 2933 C CA . THR A 1 355 ? -3.150 -10.955 28.215 1.00 40.44 355 THR A CA 1
ATOM 2934 C C . THR A 1 355 ? -3.407 -11.310 29.679 1.00 40.44 355 THR A C 1
ATOM 2936 O O . THR A 1 355 ? -3.911 -12.392 29.924 1.00 40.44 355 THR A O 1
ATOM 2939 N N . SER A 1 356 ? -3.146 -10.448 30.671 1.00 40.62 356 SER A N 1
ATOM 2940 C CA . SER A 1 356 ? -3.487 -10.756 32.080 1.00 40.62 356 SER A CA 1
ATOM 2941 C C . SER A 1 356 ? -4.938 -10.444 32.468 1.00 40.62 356 SER A C 1
ATOM 2943 O O . SER A 1 356 ? -5.445 -10.982 33.453 1.00 40.62 356 SER A O 1
ATOM 2945 N N . GLU A 1 357 ? -5.609 -9.575 31.715 1.00 37.50 357 GLU A N 1
ATOM 2946 C CA . GLU A 1 357 ? -6.991 -9.147 31.934 1.00 37.50 357 GLU A CA 1
ATOM 2947 C C . GLU A 1 357 ? -7.986 -9.871 31.006 1.00 37.50 357 GLU A C 1
ATOM 2949 O O . GLU A 1 357 ? -9.133 -10.095 31.399 1.00 37.50 357 GLU A O 1
ATOM 2954 N N . LEU A 1 358 ? -7.534 -10.295 29.819 1.00 38.19 358 LEU A N 1
ATOM 2955 C CA . LEU A 1 358 ? -8.276 -11.064 28.814 1.00 38.19 358 LEU A CA 1
ATOM 2956 C C . LEU A 1 358 ? -7.940 -12.579 28.803 1.00 38.19 358 LEU A C 1
ATOM 2958 O O . LEU A 1 358 ? -8.642 -13.333 28.121 1.00 38.19 358 LEU A O 1
ATOM 2962 N N . ALA A 1 359 ? -6.923 -13.054 29.543 1.00 35.41 359 ALA A N 1
ATOM 2963 C CA . ALA A 1 359 ? -6.701 -14.487 29.837 1.00 35.41 359 ALA A CA 1
ATOM 2964 C C . ALA A 1 359 ? -7.122 -14.876 31.251 1.00 35.41 359 ALA A C 1
ATOM 2966 O O . ALA A 1 359 ? -7.635 -14.053 32.015 1.00 35.41 359 ALA A O 1
#

pLDDT: mean 73.21, std 18.2, range [23.89, 96.06]

Secondary structure (DSSP, 8-state):
---HHHHHHHHHH--STTTGGGT-TTS-HHHHHHHHHHHHHHHHHHHHHHHHHHHHHHTT------EE---EES--B-GGGHHHHHHHH-----HHHHHHHHHHHHHHTT-BTTB-GGGGGGTTS-GGGGTT--HHHHHHHTBPPHHHHEEEEEEEETTEEE-HHHHEEEEEETTEEEEEET-SSSHHHHHHHHH-TTPSP---S-SGGGSEEEEE---GGGSPTT--SPSEEEEEEE-TT-S---EEEEETT---------------GGGGGS-HHHH----TT----TT---BTTB---HHHHHHHHHHHHHHHHHHHHHHHHS-S------------GGG----HHHHHHHHHHH-

Solvent-accessible surface area (backbone atoms only — not comparable to full-atom values): 21558 Å² total; per-residue (Å²): 132,84,57,71,66,57,53,54,53,44,47,74,68,56,85,60,77,54,55,40,55,47,68,43,85,89,58,55,71,68,59,20,53,52,32,44,52,50,44,53,49,50,53,50,50,51,49,49,51,49,50,51,50,48,51,53,52,72,62,46,79,58,82,49,43,64,17,68,34,19,67,30,39,72,53,47,42,28,48,64,48,46,67,60,53,43,62,73,76,42,95,65,91,48,66,70,58,50,52,50,48,53,50,47,52,61,29,54,58,77,42,39,92,96,48,64,74,53,49,63,76,47,69,83,54,82,55,47,84,60,46,88,62,61,63,40,64,51,54,58,73,29,32,68,50,63,78,64,39,40,44,87,67,45,21,25,52,55,72,41,76,39,56,49,69,83,51,36,40,68,36,66,25,74,79,37,73,26,46,22,28,45,46,58,79,29,72,67,33,45,52,42,44,75,73,32,89,68,44,60,55,66,56,93,61,85,58,88,58,38,42,79,46,74,45,73,48,83,59,78,76,31,35,59,88,87,66,83,72,79,65,31,28,32,39,22,65,42,52,45,85,44,68,65,58,77,65,45,81,46,57,62,99,61,90,84,86,84,87,84,80,89,80,88,86,82,82,65,73,79,54,70,78,50,55,51,92,77,66,75,61,75,59,94,90,65,72,83,49,94,73,53,86,71,47,102,90,39,67,94,42,77,52,41,49,50,51,40,47,54,45,46,56,44,52,51,61,52,52,62,52,51,52,69,72,49,72,90,69,96,75,75,90,80,85,78,84,75,95,57,54,62,67,50,86,52,52,73,71,60,42,52,47,44,52,66,40,49,95

InterPro domains:
  IPR001873 Epithelial sodium channel [PF00858] (10-315)
  IPR001873 Epithelial sodium channel [PTHR11690] (5-315)

Mean predicted aligned error: 14.73 Å

Radius of gyration: 30.58 Å; Cα contacts (8 Å, |Δi|>4): 424; chains: 1; bounding box: 70×50×101 Å

Foldseek 3Di:
DDDPVVVVVCLCPPPQPLSVLLPPPVDDPVSNVVSVVVSVVVVVVVVVVVVVVVVVVVLPQDQFLKKFKFFCWLQQFQQVCLVVLCVVQAVDPDPLVSVLVLLVVVLLSNFAQPPNPSVVSNLPRQCLSVFPGDQQVSLVSRGQDQPNWFDAQQKAALNHTDGSPVFWDWDQASNGTGTIGQACLDPVLVVCVVVDVCGPPGFDDDDDSNGIDTDTDDDPNRHDPPDPDATWTWIFIDGNLARDDDTDTDGPPDDDDDHDDDDDDDDDPVCVVPDCVVVVDDDWPRDPDVQDDADPSRTDDPRSVVVSVSLCVLVVLVVVVVPVVDPDDDDDDDDDDDSGNNPRRDDPSRVVSCVVSND

Sequence (359 aa):
MVPRSTWRTFWEKTTIHGVRNTSDPTMEIFERVIWFFIVCCFTSGSLYCLLYYLEDFNSQVTKTVLSFDCPLQHNRINWEKIDDVIDEHISFRNSEVRDTFKEFIGAFEGLRFGKFEDLSRIENLNLKSLRGIDVSDILEDLSMNCHDVFENNLCYWKGIQYDCCDLFFEEKTEAGVCLVFNSIFSDESRKKQKSDHFYPFANARSGENSGIQVVISIDSSKERPENHDPDGIWMMIKHPFEWSEQSFFIRAGTETSAVISPKLTTSDESIAVVPIEKRNCFFDGEDNLEFYITSENDPYLRKNCITQCHQWYLMLKDFSEIHKYMGNSHTRHIRMVYNDLSLLYLTHNALKKLTSELA

Organism: Megaselia scalaris (NCBI:txid36166)